Protein AF-H6UEE7-F1 (afdb_monomer)

pLDDT: mean 79.29, std 12.57, range [40.84, 94.75]

Mean predicted aligned error: 13.37 Å

Foldseek 3Di:
DDDPPDPDDDPDDDPCVPQNDDPVSVQVVCCVVPVDRDDDDDPPPPVVVVVVVVVVVVVVVVCVVCVVPCVCVVDPVNVVVVVLLVVLLVVLCVVVCVVRVAAQWDQDPPPRHTHNADPDPVDHHVSSSVVSSVLVVQLVVLVLLQVLLVVVVVQVVCVVVNDHDDDRPCVVVVDHSVVSNVVSVVSNVVSVVVVVVSVD

Secondary structure (DSSP, 8-state):
-PPP-------PPP-HHHH-S-HHHHHHHHHHHHS------PPP--HHHHHHHHHHHHHHHHHHHTTT-THHHH-HHHHHHHHHHHHHHHHTTHHHHHHH---S-EE-TTT-PEESS-S-TT---HHHHHHHHHHHHHHHHHHHHHHHHHHHHHHHHHHTSS------GGGGG---HHHHHHHHHHHHHHHHHHHHHH--

InterPro domains:
  IPR021149 MAGT1/OST3/OST6 [PF04756] (3-200)

Nearest PDB structures (foldseek):
  8agc-assembly1_H  TM=7.927E-01  e=1.818E-03  Saccharomyces cerevisiae
  7oci-assembly1_C  TM=7.276E-01  e=1.512E-02  Saccharomyces cerevisiae S288C

Organism: NCBI:txid1094321

Structure (mmCIF, N/CA/C/O backbone):
data_AF-H6UEE7-F1
#
_entry.id   AF-H6UEE7-F1
#
loop_
_atom_site.group_PDB
_atom_site.id
_atom_site.type_symbol
_atom_site.label_atom_id
_atom_site.label_alt_id
_atom_site.label_comp_id
_atom_site.label_asym_id
_atom_site.label_entity_id
_atom_site.label_seq_id
_atom_site.pdbx_PDB_ins_code
_atom_site.Cartn_x
_atom_site.Cartn_y
_atom_site.Cartn_z
_atom_site.occupancy
_atom_site.B_iso_or_equiv
_atom_site.auth_seq_id
_atom_site.auth_comp_id
_atom_site.auth_asym_id
_atom_site.auth_atom_id
_atom_site.pdbx_PDB_model_num
ATOM 1 N N . PHE A 1 1 ? 24.497 -0.006 -63.954 1.00 40.84 1 PHE 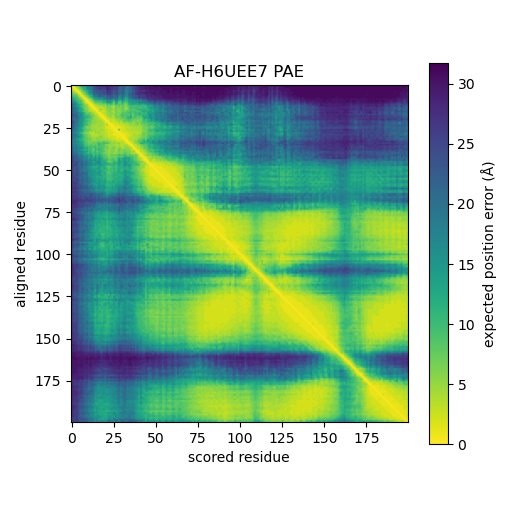A N 1
ATOM 2 C CA . PHE A 1 1 ? 24.249 1.093 -63.001 1.00 40.84 1 PHE A CA 1
ATOM 3 C C . PHE A 1 1 ? 24.147 0.499 -61.605 1.00 40.84 1 PHE A C 1
ATOM 5 O O . PHE A 1 1 ? 23.097 -0.007 -61.241 1.00 40.84 1 PHE A O 1
ATOM 12 N N . GLY A 1 2 ? 25.270 0.425 -60.885 1.00 49.72 2 GLY A N 1
ATOM 13 C CA . GLY A 1 2 ? 25.301 -0.144 -59.534 1.00 49.72 2 GLY A CA 1
ATOM 14 C C . GLY A 1 2 ? 24.639 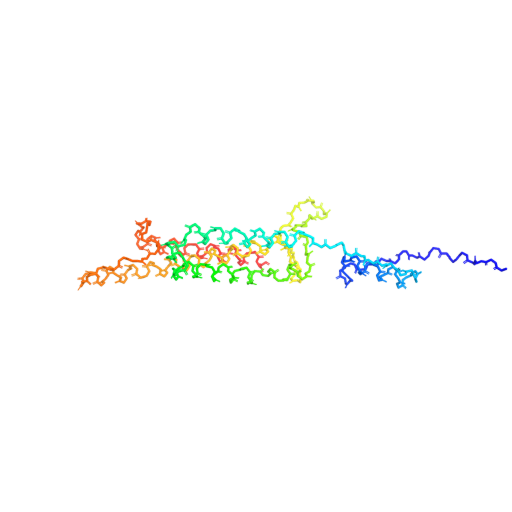0.793 -58.515 1.00 49.72 2 GLY A C 1
ATOM 15 O O . GLY A 1 2 ? 24.671 2.012 -58.720 1.00 49.72 2 GLY A O 1
ATOM 16 N N . PRO A 1 3 ? 24.036 0.259 -57.439 1.00 49.28 3 PRO A N 1
ATOM 17 C CA . PRO A 1 3 ? 23.423 1.078 -56.405 1.00 49.28 3 PRO A CA 1
ATOM 18 C C . PRO A 1 3 ? 24.509 1.917 -55.731 1.00 49.28 3 PRO A C 1
ATOM 20 O O . PRO A 1 3 ? 25.498 1.399 -55.210 1.00 49.28 3 PRO A O 1
ATOM 23 N N . LYS A 1 4 ? 24.343 3.240 -55.787 1.00 46.81 4 LYS A N 1
ATOM 24 C CA . LYS A 1 4 ? 25.220 4.181 -55.097 1.00 46.81 4 LYS A CA 1
ATOM 25 C C . LYS A 1 4 ? 25.087 3.923 -53.597 1.00 46.81 4 LYS A C 1
ATOM 27 O O . LYS A 1 4 ? 24.012 4.112 -53.035 1.00 46.81 4 LYS A O 1
ATOM 32 N N . LEU A 1 5 ? 26.181 3.505 -52.963 1.00 57.00 5 LEU A N 1
ATOM 33 C CA . LEU A 1 5 ? 26.332 3.484 -51.511 1.00 57.00 5 LEU A CA 1
ATOM 34 C C . LEU A 1 5 ? 26.212 4.928 -51.008 1.00 57.00 5 LEU A C 1
ATOM 36 O O . LEU A 1 5 ? 27.185 5.680 -50.982 1.00 57.00 5 LEU A O 1
ATOM 40 N N . SER A 1 6 ? 24.984 5.333 -50.686 1.00 53.69 6 SER A N 1
ATOM 41 C CA . SER A 1 6 ? 24.699 6.599 -50.021 1.00 53.69 6 SER A CA 1
ATOM 42 C C . SER A 1 6 ? 25.465 6.609 -48.702 1.00 53.69 6 SER A C 1
ATOM 44 O O . SER A 1 6 ? 25.322 5.688 -47.897 1.00 53.69 6 SER A O 1
ATOM 46 N N . GLY A 1 7 ? 26.309 7.625 -48.508 1.00 50.66 7 GLY A N 1
ATOM 47 C CA . GLY A 1 7 ? 27.158 7.772 -47.328 1.00 50.66 7 GLY A CA 1
ATOM 48 C C . GLY A 1 7 ? 26.372 7.587 -46.032 1.00 50.66 7 GLY A C 1
ATOM 49 O O . GLY A 1 7 ? 25.192 7.935 -45.975 1.00 50.66 7 GLY A O 1
ATOM 50 N N . LYS A 1 8 ? 27.031 7.006 -45.017 1.00 51.59 8 LYS A N 1
ATOM 51 C CA . LYS A 1 8 ? 26.462 6.690 -43.698 1.00 51.59 8 LYS A CA 1
ATOM 52 C C . LYS A 1 8 ? 25.597 7.855 -43.203 1.00 51.59 8 LYS A C 1
ATOM 54 O O . LYS A 1 8 ? 26.127 8.855 -42.718 1.00 51.59 8 LYS A O 1
ATOM 59 N N . LYS A 1 9 ? 24.270 7.726 -43.339 1.00 61.56 9 LYS A N 1
ATOM 60 C CA . LYS A 1 9 ? 23.313 8.620 -42.684 1.00 61.56 9 LYS A CA 1
ATOM 61 C C . LYS A 1 9 ? 23.638 8.575 -41.191 1.00 61.56 9 LYS A C 1
ATOM 63 O O . LYS A 1 9 ? 23.914 7.495 -40.663 1.00 61.56 9 LYS A O 1
ATOM 68 N N . LYS A 1 10 ? 23.676 9.736 -40.527 1.00 60.06 10 LYS A N 1
ATOM 69 C CA . LYS A 1 10 ? 23.813 9.775 -39.063 1.00 60.06 10 LYS A CA 1
ATOM 70 C C . LYS A 1 10 ? 22.763 8.822 -38.476 1.00 60.06 10 LYS A C 1
ATOM 72 O O . LYS A 1 10 ? 21.632 8.866 -38.958 1.00 60.06 10 LYS A O 1
ATOM 77 N N . PRO A 1 11 ? 23.123 7.959 -37.511 1.00 64.81 11 PRO A N 1
ATOM 78 C CA . PRO A 1 11 ? 22.151 7.070 -36.896 1.00 64.81 11 PRO A CA 1
ATOM 79 C C . PRO A 1 11 ? 21.066 7.942 -36.271 1.00 64.81 11 PRO A C 1
ATOM 81 O O . PRO A 1 11 ? 21.349 8.748 -35.381 1.00 64.81 11 PRO A O 1
ATOM 84 N N . GLU A 1 12 ? 19.855 7.842 -36.804 1.00 67.44 12 GLU A N 1
ATOM 85 C CA . GLU A 1 12 ? 18.713 8.555 -36.258 1.00 67.44 12 GLU A CA 1
ATOM 86 C C . GLU A 1 12 ? 18.382 7.907 -34.914 1.00 67.44 12 GLU A C 1
ATOM 88 O O . GLU A 1 12 ? 18.200 6.692 -34.820 1.00 67.44 12 GLU A O 1
ATOM 93 N N . GLN A 1 13 ? 18.425 8.703 -33.848 1.00 74.50 13 GLN A N 1
ATOM 94 C CA . GLN A 1 13 ? 18.185 8.213 -32.498 1.00 74.50 13 GLN A CA 1
ATOM 95 C C . GLN A 1 13 ? 16.684 8.234 -32.237 1.00 74.50 13 GLN A C 1
ATOM 97 O O . GLN A 1 13 ? 16.040 9.273 -32.369 1.00 74.50 13 GLN A O 1
ATOM 102 N N . MET A 1 14 ? 16.136 7.080 -31.866 1.00 70.50 14 MET A N 1
ATOM 103 C CA . MET A 1 14 ? 14.753 6.978 -31.424 1.00 70.50 14 MET A CA 1
ATOM 104 C C . MET A 1 14 ? 14.593 7.736 -30.102 1.00 70.50 14 MET A C 1
ATOM 106 O O . MET A 1 14 ? 15.292 7.457 -29.126 1.00 70.50 14 MET A O 1
ATOM 110 N N . ASP A 1 15 ? 13.667 8.691 -30.065 1.00 74.06 15 ASP A N 1
ATOM 111 C CA . ASP A 1 15 ? 13.293 9.374 -28.829 1.00 74.06 15 ASP A CA 1
ATOM 112 C C . ASP A 1 15 ? 12.371 8.463 -28.005 1.00 74.06 15 ASP A C 1
ATOM 114 O O . ASP A 1 15 ? 11.144 8.448 -28.168 1.00 74.06 15 ASP A O 1
ATOM 118 N N . PHE A 1 16 ? 12.983 7.678 -27.119 1.00 69.81 16 PHE A N 1
ATOM 119 C CA . PHE A 1 16 ? 12.284 6.733 -26.252 1.00 69.81 16 PHE A CA 1
ATOM 120 C C . PHE A 1 16 ? 11.309 7.400 -25.275 1.00 69.81 16 PHE A C 1
ATOM 122 O O . PHE A 1 16 ? 10.358 6.758 -24.827 1.00 69.81 16 PHE A O 1
ATOM 129 N N . GLN A 1 17 ? 11.495 8.688 -24.970 1.00 67.56 17 GLN A N 1
ATOM 130 C CA . GLN A 1 17 ? 10.595 9.428 -24.090 1.00 67.56 17 GLN A CA 1
ATOM 131 C C . GLN A 1 17 ? 9.277 9.770 -24.801 1.00 67.56 17 GLN A C 1
ATOM 133 O O . GLN A 1 17 ? 8.221 9.800 -24.166 1.00 67.56 17 GLN A O 1
ATOM 138 N N . ARG A 1 18 ? 9.317 9.979 -26.124 1.00 66.25 18 ARG A N 1
ATOM 139 C CA . ARG A 1 18 ? 8.143 10.333 -26.935 1.00 66.25 18 ARG A CA 1
ATOM 140 C C . ARG A 1 18 ? 7.460 9.130 -27.583 1.00 66.25 18 ARG A C 1
ATOM 142 O O . ARG A 1 18 ? 6.234 9.113 -27.675 1.00 66.25 18 ARG A O 1
ATOM 149 N N . GLN A 1 19 ? 8.230 8.150 -28.051 1.00 64.69 19 GLN A N 1
ATOM 150 C CA . GLN A 1 19 ? 7.704 6.988 -28.782 1.00 64.69 19 GLN A CA 1
ATOM 151 C C . GLN A 1 19 ? 7.460 5.766 -27.881 1.00 64.69 19 GLN A C 1
ATOM 153 O O . GLN A 1 19 ? 6.695 4.880 -28.257 1.00 64.69 19 GLN A O 1
ATOM 158 N N . GLY A 1 20 ? 8.018 5.754 -26.666 1.00 65.69 20 GLY A N 1
ATOM 159 C CA . GLY A 1 20 ? 7.894 4.649 -25.717 1.00 65.69 20 GLY A CA 1
ATOM 160 C C . GLY A 1 20 ? 8.873 3.503 -25.992 1.00 65.69 20 GLY A C 1
ATOM 161 O O . GLY A 1 20 ? 9.503 3.429 -27.043 1.00 65.69 20 GLY A O 1
ATOM 162 N N . PHE A 1 21 ? 9.001 2.601 -25.017 1.00 72.81 21 PHE A N 1
ATOM 163 C CA . PHE A 1 21 ? 9.940 1.468 -25.045 1.00 72.81 21 PHE A CA 1
ATOM 164 C C . PHE A 1 21 ? 9.305 0.149 -25.522 1.00 72.81 21 PHE A C 1
ATOM 166 O O . PHE A 1 21 ? 9.926 -0.906 -25.415 1.00 72.81 21 PHE A O 1
ATOM 173 N N . ASP A 1 22 ? 8.058 0.179 -26.001 1.00 76.19 22 ASP A N 1
ATOM 174 C CA . ASP A 1 22 ? 7.355 -1.037 -26.418 1.00 76.19 22 ASP A CA 1
ATOM 175 C C . ASP A 1 22 ? 7.958 -1.602 -27.717 1.00 76.19 22 ASP A C 1
ATOM 177 O O . ASP A 1 22 ? 8.388 -0.857 -28.604 1.00 76.19 22 ASP A O 1
ATOM 181 N N . ALA A 1 23 ? 7.955 -2.928 -27.859 1.00 74.19 23 ALA A N 1
ATOM 182 C CA . ALA A 1 23 ? 8.500 -3.610 -29.034 1.00 74.19 23 ALA A CA 1
ATOM 183 C C . ALA A 1 23 ? 7.775 -3.186 -30.325 1.00 74.19 23 ALA A C 1
ATOM 185 O O . ALA A 1 23 ? 8.398 -3.087 -31.381 1.00 74.19 23 ALA A O 1
ATOM 186 N N . ASP A 1 24 ? 6.483 -2.855 -30.228 1.00 76.88 24 ASP A N 1
ATOM 187 C CA . ASP A 1 24 ? 5.689 -2.318 -31.339 1.00 76.88 24 ASP A CA 1
ATOM 188 C C . ASP A 1 24 ? 6.133 -0.910 -31.755 1.00 76.88 24 ASP A C 1
ATOM 190 O O . ASP A 1 24 ? 6.106 -0.583 -32.941 1.00 76.88 24 ASP A O 1
ATOM 194 N N . ALA A 1 25 ? 6.551 -0.070 -30.802 1.00 77.56 25 ALA A N 1
ATOM 195 C CA . ALA A 1 25 ? 7.036 1.279 -31.089 1.00 77.56 25 ALA A CA 1
ATOM 196 C C . ALA A 1 25 ? 8.394 1.232 -31.796 1.00 77.56 25 ALA A C 1
ATOM 198 O O . ALA A 1 25 ? 8.600 1.921 -32.794 1.00 77.56 25 ALA A O 1
ATOM 199 N N . ILE A 1 26 ? 9.284 0.349 -31.334 1.00 81.00 26 ILE A N 1
ATOM 200 C CA . ILE A 1 26 ? 10.581 0.099 -31.973 1.00 81.00 26 ILE A CA 1
ATOM 201 C C . ILE A 1 26 ? 10.374 -0.518 -33.365 1.00 81.00 26 ILE A C 1
ATOM 203 O O . ILE A 1 26 ? 10.999 -0.086 -34.330 1.00 81.00 26 ILE A O 1
ATOM 207 N N . GLY A 1 27 ? 9.459 -1.484 -33.500 1.00 81.38 27 GLY A N 1
ATOM 208 C CA . GLY A 1 27 ? 9.119 -2.101 -34.785 1.00 81.38 27 GLY A CA 1
ATOM 209 C C . GLY A 1 27 ? 8.561 -1.104 -35.806 1.00 81.38 27 GLY A C 1
ATOM 210 O O . GLY A 1 27 ? 8.914 -1.180 -36.981 1.00 81.38 27 GLY A O 1
ATOM 211 N N . ARG A 1 28 ? 7.751 -0.132 -35.360 1.00 79.38 28 ARG A N 1
ATOM 212 C CA . ARG A 1 28 ? 7.264 0.980 -36.197 1.00 79.38 28 ARG A CA 1
ATOM 213 C C . ARG A 1 28 ? 8.382 1.935 -36.593 1.00 79.38 28 ARG A C 1
ATOM 215 O O . ARG A 1 28 ? 8.501 2.230 -37.771 1.00 79.38 28 ARG A O 1
ATOM 222 N N . PHE A 1 29 ? 9.242 2.337 -35.657 1.00 80.81 29 PHE A N 1
ATOM 223 C CA . PHE A 1 29 ? 10.406 3.175 -35.964 1.00 80.81 29 PHE A CA 1
ATOM 224 C C . PHE A 1 29 ? 11.321 2.520 -37.011 1.00 80.81 29 PHE A C 1
ATOM 226 O O . PHE A 1 29 ? 11.752 3.169 -37.960 1.00 80.81 29 PHE A O 1
ATOM 233 N N . VAL A 1 30 ? 11.575 1.213 -36.885 1.00 81.12 30 VAL A N 1
ATOM 234 C CA . VAL A 1 30 ? 12.356 0.453 -37.872 1.00 81.12 30 VAL A CA 1
ATOM 235 C C . VAL A 1 30 ? 11.635 0.396 -39.220 1.00 81.12 30 VAL A C 1
ATOM 237 O O . VAL A 1 30 ? 12.278 0.612 -40.247 1.00 81.12 30 VAL A O 1
ATOM 240 N N . ALA A 1 31 ? 10.321 0.159 -39.239 1.00 83.38 31 ALA A N 1
ATOM 241 C CA . ALA A 1 31 ? 9.538 0.139 -40.474 1.00 83.38 31 ALA A CA 1
ATOM 242 C C . ALA A 1 31 ? 9.519 1.507 -41.178 1.00 83.38 31 ALA A C 1
ATOM 244 O O . ALA A 1 31 ? 9.711 1.559 -42.389 1.00 83.38 31 ALA A O 1
ATOM 245 N N . ASP A 1 32 ? 9.381 2.600 -40.427 1.00 80.25 32 ASP A N 1
ATOM 246 C CA . ASP A 1 32 ? 9.373 3.969 -40.956 1.00 80.25 32 ASP A CA 1
ATOM 247 C C . ASP A 1 32 ? 10.735 4.366 -41.558 1.00 80.25 32 ASP A C 1
ATOM 249 O O . ASP A 1 32 ? 10.800 5.168 -42.487 1.00 80.25 32 ASP A O 1
ATOM 253 N N . GLN A 1 33 ? 11.831 3.792 -41.048 1.00 80.00 33 GLN A N 1
ATOM 254 C CA . GLN A 1 33 ? 13.2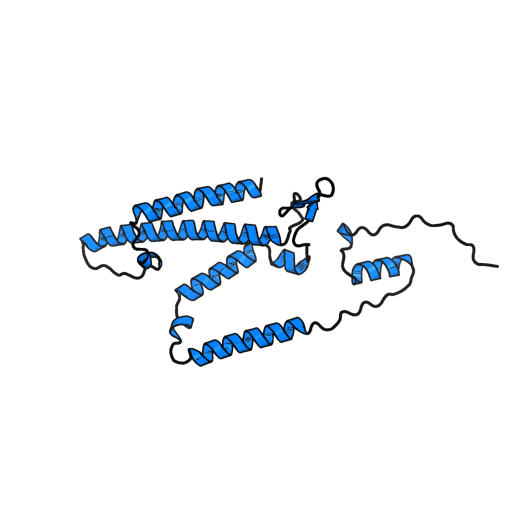01 4.134 -41.451 1.00 80.00 33 GLN A CA 1
ATOM 255 C C . GLN A 1 33 ? 13.804 3.204 -42.507 1.00 80.00 33 GLN A C 1
ATOM 257 O O . GLN A 1 33 ? 14.694 3.606 -43.260 1.00 80.00 33 GLN A O 1
ATOM 262 N N . THR A 1 34 ? 13.371 1.944 -42.538 1.00 78.44 34 THR A N 1
ATOM 263 C CA . THR A 1 34 ? 13.977 0.899 -43.380 1.00 78.44 34 THR A CA 1
ATOM 264 C C . THR A 1 34 ? 12.993 0.235 -44.336 1.00 78.44 34 THR A C 1
ATOM 266 O O . THR A 1 34 ? 13.405 -0.646 -45.083 1.00 78.44 34 THR A O 1
ATOM 269 N N . GLU A 1 35 ? 11.712 0.627 -44.313 1.00 76.50 35 GLU A N 1
ATOM 270 C CA . GLU A 1 35 ? 10.600 -0.013 -45.042 1.00 76.50 35 GLU A CA 1
ATOM 271 C C . GLU A 1 35 ? 10.426 -1.516 -44.720 1.00 76.50 35 GLU A C 1
ATOM 273 O O . GLU A 1 35 ? 9.625 -2.219 -45.337 1.00 76.50 35 GLU A O 1
ATOM 278 N N . VAL A 1 36 ? 11.144 -2.035 -43.714 1.00 78.69 36 VAL A N 1
ATOM 279 C CA . VAL A 1 36 ? 11.044 -3.423 -43.259 1.00 78.69 36 VAL A CA 1
ATOM 280 C C . VAL A 1 36 ? 10.003 -3.520 -42.149 1.00 78.69 36 VAL A C 1
ATOM 282 O O . VAL A 1 36 ? 10.215 -3.077 -41.021 1.00 78.69 36 VAL A O 1
ATOM 285 N N . HIS A 1 37 ? 8.877 -4.166 -42.446 1.00 76.44 37 HIS A N 1
ATOM 286 C CA . HIS A 1 37 ? 7.830 -4.424 -41.461 1.00 76.44 37 HIS A CA 1
ATOM 287 C C . HIS A 1 37 ? 8.201 -5.590 -40.534 1.00 76.44 37 HIS A C 1
ATOM 289 O O . HIS A 1 37 ? 8.087 -6.763 -40.898 1.00 76.44 37 HIS A O 1
ATOM 295 N N . VAL A 1 38 ? 8.596 -5.277 -39.299 1.00 78.12 38 VAL A N 1
ATOM 296 C CA . VAL A 1 38 ? 8.817 -6.279 -38.247 1.00 78.12 38 VAL A CA 1
ATOM 297 C C . VAL A 1 38 ? 7.481 -6.624 -37.583 1.00 78.12 38 VAL A C 1
ATOM 299 O O . VAL A 1 38 ? 6.839 -5.773 -36.970 1.00 78.12 38 VAL A O 1
ATOM 302 N N . ARG A 1 39 ? 7.047 -7.887 -37.689 1.00 76.94 39 ARG A N 1
ATOM 303 C CA . ARG A 1 39 ? 5.848 -8.382 -36.992 1.00 76.94 39 ARG A CA 1
ATOM 304 C C . ARG A 1 39 ? 6.213 -8.768 -35.563 1.00 76.94 39 ARG A C 1
ATOM 306 O O . ARG A 1 39 ? 6.856 -9.791 -35.341 1.00 76.94 39 ARG A O 1
ATOM 313 N N . VAL A 1 40 ? 5.779 -7.966 -34.602 1.00 75.75 40 VAL A N 1
ATOM 314 C CA . VAL A 1 40 ? 5.935 -8.262 -33.176 1.00 75.75 40 VAL A CA 1
ATOM 315 C C . VAL A 1 40 ? 4.810 -9.203 -32.752 1.00 75.75 40 VAL A C 1
ATOM 317 O O . VAL A 1 40 ? 3.630 -8.865 -32.820 1.00 75.75 40 VAL A O 1
ATOM 320 N N . ILE A 1 41 ? 5.171 -10.417 -32.342 1.00 75.50 41 ILE A N 1
ATOM 321 C CA . ILE A 1 41 ? 4.227 -11.409 -31.823 1.00 75.50 41 ILE A CA 1
ATOM 322 C C . ILE A 1 41 ? 4.430 -11.473 -30.315 1.00 75.50 41 ILE A C 1
ATOM 324 O O . ILE A 1 41 ? 5.488 -11.881 -29.840 1.00 75.50 41 ILE A O 1
ATOM 328 N N . ARG A 1 42 ? 3.413 -11.065 -29.555 1.00 76.69 42 ARG A N 1
ATOM 329 C CA . ARG A 1 42 ? 3.421 -11.186 -28.095 1.00 76.69 42 ARG A CA 1
ATOM 330 C C . ARG A 1 42 ? 3.083 -12.643 -27.744 1.00 76.69 42 ARG A C 1
ATOM 332 O O . ARG A 1 42 ? 2.026 -13.111 -28.175 1.00 76.69 42 ARG A O 1
ATOM 339 N N . PRO A 1 43 ? 3.939 -13.384 -27.017 1.00 76.94 43 PRO A N 1
ATOM 340 C CA . PRO A 1 43 ? 3.600 -14.740 -26.606 1.00 76.94 43 PRO A CA 1
ATOM 341 C C . PRO A 1 43 ? 2.340 -14.710 -25.725 1.00 76.94 43 PRO A C 1
ATOM 343 O O . PRO A 1 43 ? 2.184 -13.782 -24.923 1.00 76.94 43 PRO A O 1
ATOM 346 N N . PRO A 1 44 ? 1.426 -15.688 -25.861 1.00 76.19 44 PRO A N 1
ATOM 347 C CA . PRO A 1 44 ? 0.245 -15.763 -25.011 1.00 76.19 44 PRO A CA 1
ATOM 348 C C . PRO A 1 44 ? 0.655 -15.782 -23.532 1.00 76.19 44 PRO A C 1
ATOM 350 O O . PRO A 1 44 ? 1.470 -16.597 -23.101 1.00 76.19 44 PRO A O 1
ATOM 353 N N . ASN A 1 45 ? 0.105 -14.850 -22.749 1.00 79.44 45 ASN A N 1
ATOM 354 C CA . ASN A 1 45 ? 0.378 -14.761 -21.319 1.00 79.44 45 ASN A CA 1
ATOM 355 C C . ASN A 1 45 ? -0.411 -15.850 -20.579 1.00 79.44 45 ASN A C 1
ATOM 357 O O . ASN A 1 45 ? -1.571 -15.647 -20.227 1.00 79.44 45 ASN A O 1
ATOM 361 N N . TYR A 1 46 ? 0.225 -16.997 -20.338 1.00 81.00 46 TYR A N 1
ATOM 362 C CA . TYR A 1 46 ? -0.340 -18.086 -19.532 1.00 81.00 46 TYR A CA 1
ATOM 363 C C . TYR A 1 46 ? -0.226 -17.842 -18.021 1.00 81.00 46 TYR A C 1
ATOM 365 O O . TYR A 1 46 ? -0.956 -18.454 -17.245 1.00 81.00 46 TYR A O 1
ATOM 373 N N . THR A 1 47 ? 0.631 -16.917 -17.586 1.00 83.38 47 THR A N 1
ATOM 374 C CA . THR A 1 47 ? 0.781 -16.566 -16.168 1.00 83.38 47 THR A CA 1
ATOM 375 C C . THR A 1 47 ? -0.502 -15.948 -15.622 1.00 83.38 47 THR A C 1
ATOM 377 O O . THR A 1 47 ? -0.963 -16.338 -14.554 1.00 83.38 47 THR A O 1
ATOM 380 N N . ALA A 1 48 ? -1.125 -15.035 -16.372 1.00 81.88 48 ALA A N 1
ATOM 381 C CA . ALA A 1 48 ? -2.373 -14.390 -15.969 1.00 81.88 48 ALA A CA 1
ATOM 382 C C . ALA A 1 48 ? -3.517 -15.389 -15.671 1.00 81.88 48 ALA A C 1
ATOM 384 O O . ALA A 1 48 ? -4.036 -15.358 -14.554 1.00 81.88 48 ALA A O 1
ATOM 385 N N . PRO A 1 49 ? -3.904 -16.310 -16.578 1.00 88.75 49 PRO A N 1
ATOM 386 C CA . PRO A 1 49 ? -4.964 -17.276 -16.297 1.00 88.75 49 PRO A CA 1
ATOM 387 C C . PRO A 1 49 ? -4.591 -18.265 -15.189 1.00 88.75 49 PRO A C 1
ATOM 389 O O . PRO A 1 49 ? -5.463 -18.624 -14.404 1.00 88.75 49 PRO A O 1
ATOM 392 N N . VAL A 1 50 ? -3.320 -18.668 -15.068 1.00 89.94 50 VAL A N 1
ATOM 393 C CA . VAL A 1 50 ? -2.869 -19.544 -13.971 1.00 89.94 50 VAL A CA 1
ATOM 394 C C . VAL A 1 50 ? -3.015 -18.849 -12.617 1.00 89.94 50 VAL A C 1
ATOM 396 O O . VAL A 1 50 ? -3.550 -19.441 -11.682 1.00 89.94 50 VAL A O 1
ATOM 399 N N . VAL A 1 51 ? -2.605 -17.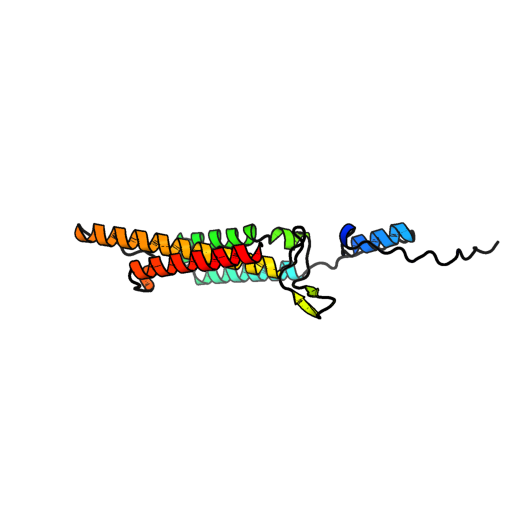583 -12.511 1.00 89.69 51 VAL A N 1
ATOM 400 C CA . VAL A 1 51 ? -2.746 -16.794 -11.277 1.00 89.69 51 VAL A CA 1
ATOM 401 C C . VAL A 1 51 ? -4.220 -16.570 -10.936 1.00 89.69 51 VAL A C 1
ATOM 403 O O . VAL A 1 51 ? -4.602 -16.718 -9.777 1.00 89.69 51 VAL A O 1
ATOM 406 N N . ILE A 1 52 ? -5.064 -16.280 -11.930 1.00 89.69 52 ILE A N 1
ATOM 407 C CA . ILE A 1 52 ? -6.513 -16.127 -11.730 1.00 89.69 52 ILE A CA 1
ATOM 408 C C . ILE A 1 52 ? -7.132 -17.444 -11.251 1.00 89.69 52 ILE A C 1
ATOM 410 O O . ILE A 1 52 ? -7.875 -17.446 -10.271 1.00 89.69 52 ILE A O 1
ATOM 414 N N . ALA A 1 53 ? -6.810 -18.566 -11.897 1.00 92.88 53 ALA A N 1
ATOM 415 C CA . ALA A 1 53 ? -7.314 -19.881 -11.511 1.00 92.88 53 ALA A CA 1
ATOM 416 C C . ALA A 1 53 ? -6.881 -20.255 -10.087 1.00 92.88 53 ALA A C 1
ATOM 418 O O . ALA A 1 53 ? -7.703 -20.721 -9.297 1.00 92.88 53 ALA A O 1
ATOM 419 N N . LEU A 1 54 ? -5.622 -19.982 -9.732 1.00 92.56 54 LEU A N 1
ATOM 420 C CA . LEU A 1 54 ? -5.111 -20.179 -8.379 1.00 92.56 54 LEU A CA 1
ATOM 421 C C . LEU A 1 54 ? -5.881 -19.316 -7.378 1.00 92.56 54 LEU A C 1
ATOM 423 O O . LEU A 1 54 ? -6.378 -19.841 -6.384 1.00 92.56 54 LEU A O 1
ATOM 427 N N . PHE A 1 55 ? -6.044 -18.022 -7.652 1.00 91.81 55 PHE A N 1
ATOM 428 C CA . PHE A 1 55 ? -6.752 -17.103 -6.762 1.00 91.81 55 PHE A CA 1
ATOM 429 C C . PHE A 1 55 ? -8.209 -17.529 -6.539 1.00 91.81 55 PHE A C 1
ATOM 431 O O . PHE A 1 55 ? -8.675 -17.590 -5.401 1.00 91.81 55 PHE A O 1
ATOM 438 N N . VAL A 1 56 ? -8.907 -17.910 -7.611 1.00 91.56 56 VAL A N 1
ATOM 439 C CA . VAL A 1 56 ? -10.278 -18.433 -7.554 1.00 91.56 56 VAL A CA 1
ATOM 440 C C . VAL A 1 56 ? -10.338 -19.737 -6.759 1.00 91.56 56 VAL A C 1
ATOM 442 O O . VAL A 1 56 ? -11.206 -19.879 -5.900 1.00 91.56 56 VAL A O 1
ATOM 445 N N . SER A 1 57 ? -9.399 -20.662 -6.977 1.00 90.94 57 SER A N 1
ATOM 446 C CA . SER A 1 57 ? -9.341 -21.925 -6.230 1.00 90.94 57 SER A CA 1
ATOM 447 C C . SER A 1 57 ? -9.116 -21.705 -4.731 1.00 90.94 57 SER A C 1
ATOM 449 O O . SER A 1 57 ? -9.738 -22.379 -3.913 1.00 90.94 57 SER A O 1
ATOM 451 N N . LEU A 1 58 ? 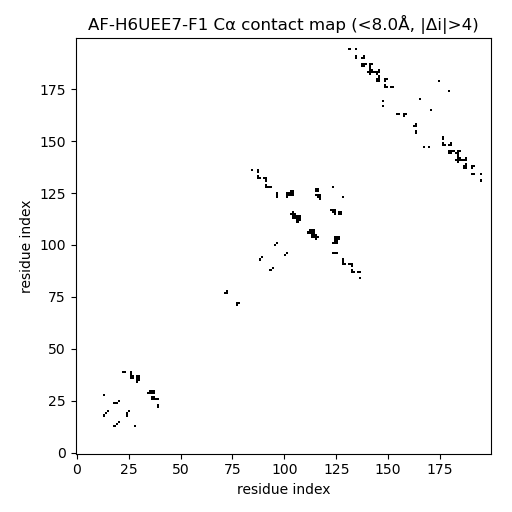-8.294 -20.718 -4.363 1.00 88.31 58 LEU A N 1
ATOM 452 C CA . LEU A 1 58 ? -7.972 -20.390 -2.976 1.00 88.31 58 LEU A CA 1
ATOM 453 C C . LEU A 1 58 ? -9.167 -19.718 -2.288 1.00 88.31 58 LEU A C 1
ATOM 455 O O . LEU A 1 58 ? -9.528 -20.104 -1.177 1.00 88.31 58 LEU A O 1
ATOM 459 N N . LEU A 1 59 ? -9.848 -18.792 -2.972 1.00 85.56 59 LEU A N 1
ATOM 460 C CA . LEU A 1 59 ? -11.097 -18.194 -2.492 1.00 85.56 59 LEU A CA 1
ATOM 461 C C . LEU A 1 59 ? -12.201 -19.239 -2.297 1.00 85.56 59 LEU A C 1
ATOM 463 O O . LEU A 1 59 ? -12.846 -19.258 -1.249 1.00 85.56 59 LEU A O 1
ATOM 467 N N . LEU A 1 60 ? -12.399 -20.125 -3.277 1.00 86.50 60 LEU A N 1
ATOM 468 C CA . LEU A 1 60 ? -13.378 -21.212 -3.200 1.00 86.50 60 LEU A CA 1
ATOM 469 C C . LEU A 1 60 ? -13.027 -22.207 -2.091 1.00 86.50 60 LEU A C 1
ATOM 471 O O . LEU A 1 60 ? -13.912 -22.611 -1.341 1.00 86.50 60 LEU A O 1
ATOM 475 N N . GLY A 1 61 ? -11.749 -22.566 -1.943 1.00 85.69 61 GLY A N 1
ATOM 476 C CA . GLY A 1 61 ? -11.270 -23.442 -0.874 1.00 85.69 61 GLY A CA 1
ATOM 477 C C . GLY A 1 61 ? -11.481 -22.835 0.514 1.00 85.69 61 GLY A C 1
ATOM 478 O O . GLY A 1 61 ? -11.998 -23.503 1.413 1.00 85.69 61 GLY A O 1
ATOM 479 N N . MET A 1 62 ? -11.171 -21.546 0.679 1.00 80.00 62 MET A N 1
ATOM 480 C CA . MET A 1 62 ? -11.416 -20.812 1.922 1.00 80.00 62 MET A CA 1
ATOM 481 C C . MET A 1 62 ? -12.914 -20.741 2.239 1.00 80.00 62 MET A C 1
ATOM 483 O O . MET A 1 62 ? -13.316 -21.014 3.370 1.00 80.00 62 MET A O 1
ATOM 487 N N . LEU A 1 63 ? -13.751 -20.441 1.241 1.00 81.00 63 LEU A N 1
ATOM 488 C CA . LEU A 1 63 ? -15.207 -20.414 1.383 1.00 81.00 63 LEU A CA 1
ATOM 489 C C . LEU A 1 63 ? -15.773 -21.797 1.737 1.00 81.00 63 LEU A C 1
ATOM 491 O O . LEU A 1 63 ? -16.678 -21.895 2.564 1.00 81.00 63 LEU A O 1
ATOM 495 N N . TYR A 1 64 ? -15.223 -22.862 1.152 1.00 80.50 64 TYR A N 1
ATOM 496 C CA . TYR A 1 64 ? -15.620 -24.240 1.428 1.00 80.50 64 TYR A CA 1
ATOM 497 C C . TYR A 1 64 ? -15.293 -24.651 2.871 1.00 80.50 64 TYR A C 1
ATOM 499 O O . TYR A 1 64 ? -16.172 -25.154 3.571 1.00 80.50 64 TYR A O 1
ATOM 507 N N . MET A 1 65 ? -14.078 -24.366 3.361 1.00 73.69 65 MET A N 1
ATOM 508 C CA . MET A 1 65 ? -13.700 -24.623 4.762 1.00 73.69 65 MET A CA 1
ATOM 509 C C . MET A 1 65 ? -14.531 -23.810 5.762 1.00 73.69 65 MET A C 1
ATOM 511 O O . MET A 1 65 ? -14.902 -24.313 6.822 1.00 73.69 65 MET A O 1
ATOM 515 N N . LYS A 1 66 ? -14.842 -22.552 5.437 1.00 70.94 66 LYS A N 1
ATOM 516 C CA . LYS A 1 66 ? -15.631 -21.645 6.285 1.00 70.94 66 LYS A CA 1
ATOM 517 C C . LYS A 1 66 ? -17.136 -21.692 6.004 1.00 70.94 66 LYS A C 1
ATOM 519 O O . LYS A 1 66 ? -17.859 -20.855 6.537 1.00 70.94 66 LYS A O 1
ATOM 524 N N . ARG A 1 67 ? -17.641 -22.685 5.256 1.00 67.88 67 ARG A N 1
ATOM 525 C CA . ARG A 1 67 ? -19.065 -22.797 4.873 1.00 67.88 67 ARG A CA 1
ATOM 526 C C . ARG A 1 67 ? -20.031 -22.667 6.057 1.00 67.88 67 ARG A C 1
ATOM 528 O O . ARG A 1 67 ? -21.116 -22.125 5.890 1.00 67.88 67 ARG A O 1
ATOM 535 N N . ASN A 1 68 ? -19.633 -23.141 7.239 1.00 66.38 68 ASN A N 1
ATOM 536 C CA . ASN A 1 68 ? -20.457 -23.107 8.450 1.00 66.38 68 ASN A CA 1
ATOM 537 C C . ASN A 1 68 ? -20.299 -21.825 9.300 1.00 66.38 68 ASN A C 1
ATOM 539 O O . ASN A 1 68 ? -21.043 -21.635 10.252 1.00 66.38 68 ASN A O 1
ATOM 543 N N . SER A 1 69 ? -19.336 -20.949 8.987 1.00 66.00 69 SER A N 1
ATOM 544 C CA . SER A 1 69 ? -19.098 -19.664 9.667 1.00 66.00 69 SER A CA 1
ATOM 545 C C . SER A 1 69 ? -18.864 -18.579 8.612 1.00 66.00 69 SER A C 1
ATOM 547 O O . SER A 1 69 ? -17.742 -18.128 8.364 1.00 66.00 69 SER A O 1
ATOM 549 N N . LEU A 1 70 ? -19.965 -18.159 7.977 1.00 67.44 70 LEU A N 1
ATOM 550 C CA . LEU A 1 70 ? -20.004 -17.024 7.045 1.00 67.44 70 LEU A CA 1
ATOM 551 C C . LEU A 1 70 ? -19.885 -15.665 7.758 1.00 67.44 70 LEU A C 1
ATOM 553 O O . LEU A 1 70 ? -19.893 -14.625 7.101 1.00 67.44 70 LEU A O 1
ATOM 557 N N . ASP A 1 71 ? -19.715 -15.657 9.083 1.00 71.44 71 ASP A N 1
ATOM 558 C CA . ASP A 1 71 ? -19.574 -14.447 9.904 1.00 71.44 71 ASP A CA 1
ATOM 559 C C . ASP A 1 71 ? -18.441 -13.537 9.418 1.00 71.44 71 ASP A C 1
ATOM 561 O O . ASP A 1 71 ? -18.534 -12.318 9.511 1.00 71.44 71 ASP A O 1
ATOM 565 N N . PHE A 1 72 ? -17.386 -14.114 8.834 1.00 70.19 72 PHE A N 1
ATOM 566 C CA . PHE A 1 72 ? -16.292 -13.349 8.235 1.00 70.19 72 PHE A CA 1
ATOM 567 C C . PHE A 1 72 ? -16.750 -12.500 7.038 1.00 70.19 72 PHE A C 1
ATOM 569 O O . PHE A 1 72 ? -16.376 -11.334 6.940 1.00 70.19 72 PHE A O 1
ATOM 576 N N . LEU A 1 73 ? -17.582 -13.066 6.156 1.00 74.62 73 LEU A N 1
ATOM 577 C CA . LEU A 1 73 ? -18.111 -12.372 4.977 1.00 74.62 73 LEU A CA 1
ATOM 578 C C . LEU A 1 73 ? -19.243 -11.405 5.321 1.00 74.62 73 LEU A C 1
ATOM 580 O O . LEU A 1 73 ? -19.512 -10.496 4.548 1.00 74.62 73 LEU A O 1
ATOM 584 N N . LEU A 1 74 ? -19.910 -11.575 6.459 1.00 75.06 74 LEU A N 1
ATOM 585 C CA . LEU A 1 74 ? -20.963 -10.663 6.915 1.00 75.06 74 LEU A CA 1
ATOM 586 C C . LEU A 1 74 ? -20.424 -9.548 7.827 1.00 75.06 74 LEU A C 1
ATOM 588 O O . LEU A 1 74 ? -21.150 -8.607 8.151 1.00 75.06 74 LEU A O 1
ATOM 592 N N . ASN A 1 75 ? -19.148 -9.606 8.220 1.00 81.94 75 ASN A N 1
ATOM 593 C CA . ASN A 1 75 ? -18.542 -8.607 9.088 1.00 81.94 75 ASN A CA 1
ATOM 594 C C . ASN A 1 75 ? -18.324 -7.274 8.350 1.00 81.94 75 ASN A C 1
ATOM 596 O O . ASN A 1 75 ? -17.439 -7.139 7.502 1.00 81.94 75 ASN A O 1
ATOM 600 N N . ARG A 1 76 ? -19.094 -6.248 8.731 1.00 83.31 76 ARG A N 1
ATOM 601 C CA . ARG A 1 76 ? -19.000 -4.890 8.171 1.00 83.31 76 ARG A CA 1
ATOM 602 C C . ARG A 1 76 ? -17.605 -4.281 8.316 1.00 83.31 76 ARG A C 1
ATOM 604 O O . ARG A 1 76 ? -17.172 -3.547 7.432 1.00 83.31 76 ARG A O 1
ATOM 611 N N . THR A 1 77 ? -16.896 -4.596 9.396 1.00 84.56 77 THR A N 1
ATOM 612 C CA . THR A 1 77 ? -15.554 -4.065 9.651 1.00 84.56 77 THR A CA 1
ATOM 613 C C . THR A 1 77 ? -14.539 -4.620 8.656 1.00 84.56 77 THR A C 1
ATOM 615 O O . THR A 1 77 ? -13.714 -3.865 8.150 1.00 84.56 77 THR A O 1
ATOM 618 N N . MET A 1 78 ? -14.648 -5.904 8.290 1.00 83.50 78 MET A N 1
ATOM 619 C CA . MET A 1 78 ? -13.801 -6.507 7.253 1.00 83.50 78 MET A CA 1
ATOM 620 C C . MET A 1 78 ? -14.000 -5.820 5.901 1.00 83.50 78 MET A C 1
ATOM 622 O O . MET A 1 78 ? -13.023 -5.440 5.260 1.00 83.50 78 MET A O 1
ATOM 626 N N . TRP A 1 79 ? -15.251 -5.586 5.496 1.00 87.94 79 TRP A N 1
ATOM 627 C CA . TRP A 1 79 ? -15.549 -4.834 4.272 1.00 87.94 79 TRP A CA 1
ATOM 628 C C . TRP A 1 79 ? -15.058 -3.389 4.338 1.00 87.94 79 TRP A C 1
ATOM 630 O O . TRP A 1 79 ? -14.555 -2.878 3.342 1.00 87.94 79 TRP A O 1
ATOM 640 N N . GLY A 1 80 ? -15.130 -2.751 5.509 1.00 89.75 80 GLY A N 1
ATOM 641 C CA . GLY A 1 80 ? -14.533 -1.437 5.744 1.00 89.75 80 GLY A CA 1
ATOM 642 C C . GLY A 1 80 ? -13.031 -1.420 5.449 1.00 89.75 80 GLY A C 1
ATOM 643 O O . GLY A 1 80 ? -12.570 -0.578 4.679 1.00 89.75 80 GLY A O 1
ATOM 644 N N . PHE A 1 81 ? -12.279 -2.391 5.978 1.00 88.69 81 PHE A N 1
ATOM 645 C CA . PHE A 1 81 ? -10.847 -2.530 5.687 1.00 88.69 81 PHE A CA 1
ATOM 646 C C . PHE A 1 81 ? -10.566 -2.792 4.206 1.00 88.69 81 PHE A C 1
ATOM 648 O O . PHE A 1 81 ? -9.657 -2.180 3.647 1.00 88.69 81 PHE A O 1
ATOM 655 N N . VAL A 1 82 ? -11.348 -3.660 3.557 1.00 91.12 82 VAL A N 1
ATOM 656 C CA . VAL A 1 82 ? -11.192 -3.962 2.124 1.00 91.12 82 VAL A CA 1
ATOM 657 C C . VAL A 1 82 ? -11.434 -2.713 1.273 1.00 91.12 82 VAL A C 1
ATOM 659 O O . VAL A 1 82 ? -10.598 -2.374 0.436 1.00 91.12 82 VAL A O 1
ATOM 662 N N . CYS A 1 83 ? -12.523 -1.980 1.514 1.00 93.31 83 CYS A N 1
ATOM 663 C CA . CYS A 1 83 ? -12.822 -0.734 0.804 1.00 93.31 83 CYS A CA 1
ATOM 664 C C . CYS A 1 83 ? -11.724 0.320 1.012 1.00 93.31 83 CYS A C 1
ATOM 666 O O . CYS A 1 83 ? -11.327 1.008 0.067 1.00 93.31 83 CYS A O 1
ATOM 668 N N . MET A 1 84 ? -11.199 0.424 2.233 1.00 92.94 84 MET A N 1
ATOM 669 C CA . MET A 1 84 ? -10.114 1.345 2.555 1.00 92.94 84 MET A CA 1
ATOM 670 C C . MET A 1 84 ? -8.818 0.970 1.816 1.00 92.94 84 MET A C 1
ATOM 672 O O . MET A 1 84 ? -8.201 1.829 1.188 1.00 92.94 84 MET A O 1
ATOM 676 N N . ALA A 1 85 ? -8.446 -0.315 1.804 1.00 91.75 85 ALA A N 1
ATOM 677 C CA . ALA A 1 85 ? -7.279 -0.807 1.071 1.00 91.75 85 ALA A CA 1
ATOM 678 C C . ALA A 1 85 ? -7.385 -0.522 -0.436 1.00 91.75 85 ALA A C 1
ATOM 680 O O . ALA A 1 85 ? -6.440 -0.015 -1.041 1.00 91.75 85 ALA A O 1
ATOM 681 N N . ILE A 1 86 ? -8.556 -0.776 -1.026 1.00 92.81 86 ILE A N 1
ATOM 682 C CA . ILE A 1 86 ? -8.833 -0.474 -2.436 1.00 92.81 86 ILE A CA 1
ATOM 683 C C . ILE A 1 86 ? -8.658 1.025 -2.715 1.00 92.81 86 ILE A C 1
ATOM 685 O O . ILE A 1 86 ? -8.010 1.403 -3.692 1.00 92.81 86 ILE A O 1
ATOM 689 N N . THR A 1 87 ? -9.175 1.882 -1.834 1.00 94.06 87 THR A N 1
ATOM 690 C CA . THR A 1 87 ? -9.053 3.340 -1.970 1.00 94.06 87 THR A CA 1
ATOM 691 C C . THR A 1 87 ? -7.587 3.783 -2.012 1.00 94.06 87 THR A C 1
ATOM 693 O O . THR A 1 87 ? -7.211 4.553 -2.892 1.00 94.06 87 THR A O 1
ATOM 696 N N . PHE A 1 88 ? -6.722 3.261 -1.136 1.00 93.31 88 PHE A N 1
ATOM 697 C CA . PHE A 1 88 ? -5.296 3.627 -1.132 1.00 93.31 88 PHE A CA 1
ATOM 698 C C . PHE A 1 88 ? -4.538 3.142 -2.372 1.00 93.31 88 PHE A C 1
ATOM 700 O O . PHE A 1 88 ? -3.697 3.866 -2.912 1.00 93.31 88 PHE A O 1
ATOM 707 N N . ILE A 1 89 ? -4.858 1.943 -2.864 1.00 90.94 89 ILE A N 1
ATOM 708 C CA . ILE A 1 89 ? -4.270 1.400 -4.097 1.00 90.94 89 ILE A CA 1
ATOM 709 C C . ILE A 1 89 ? -4.616 2.312 -5.281 1.00 90.94 89 ILE A C 1
ATOM 711 O O . ILE A 1 89 ? -3.735 2.672 -6.059 1.00 90.94 89 ILE A O 1
ATOM 715 N N . PHE A 1 90 ? -5.871 2.751 -5.393 1.00 90.81 90 PHE A N 1
ATOM 716 C CA . PHE A 1 90 ? -6.282 3.615 -6.498 1.00 90.81 90 PHE A CA 1
ATOM 717 C C . PHE A 1 90 ? -5.784 5.059 -6.368 1.00 90.81 90 PHE A C 1
ATOM 719 O O . PHE A 1 90 ? -5.363 5.632 -7.372 1.00 90.81 90 PHE A O 1
ATOM 726 N N . MET A 1 91 ? -5.759 5.636 -5.162 1.00 91.56 91 MET A N 1
ATOM 727 C CA . MET A 1 91 ? -5.278 7.012 -4.960 1.00 91.56 91 MET A CA 1
ATOM 728 C C . MET A 1 91 ? -3.761 7.164 -5.122 1.00 91.56 91 MET A C 1
ATOM 730 O O . MET A 1 91 ? -3.297 8.250 -5.447 1.00 91.56 91 MET A O 1
ATOM 734 N N . SER A 1 92 ? -2.979 6.100 -4.917 1.00 90.69 92 SER A N 1
ATOM 735 C CA . SER A 1 92 ? -1.512 6.166 -5.011 1.00 90.69 92 SER A CA 1
ATOM 736 C C . SER A 1 92 ? -0.953 6.171 -6.440 1.00 90.69 92 SER A C 1
ATOM 738 O O . SER A 1 92 ? 0.247 6.374 -6.610 1.00 90.69 92 SER A O 1
ATOM 740 N N . GLY A 1 93 ? -1.789 5.968 -7.467 1.00 89.12 93 GLY A N 1
ATOM 741 C CA . GLY A 1 93 ? -1.363 6.011 -8.873 1.00 89.12 93 GLY A CA 1
ATOM 742 C C . GLY A 1 93 ? -1.100 4.648 -9.523 1.00 89.12 93 GLY A C 1
ATOM 743 O O . GLY A 1 93 ? -0.476 4.583 -10.579 1.00 89.12 93 GLY A O 1
ATOM 744 N N . GLN A 1 94 ? -1.612 3.541 -8.971 1.00 89.75 94 GLN A N 1
ATOM 745 C CA . GLN A 1 94 ? -1.397 2.193 -9.538 1.00 89.75 94 GLN A CA 1
ATOM 746 C C . GLN A 1 94 ? -1.883 2.030 -10.988 1.00 89.75 94 GLN A C 1
ATOM 748 O O . GLN A 1 94 ? -1.310 1.263 -11.760 1.00 89.75 94 GLN A O 1
ATOM 753 N N . MET A 1 95 ? -2.904 2.784 -11.400 1.00 90.06 95 MET A N 1
ATOM 754 C CA . MET A 1 95 ? -3.351 2.801 -12.798 1.00 90.06 95 MET A CA 1
ATOM 755 C C . MET A 1 95 ? -2.314 3.428 -13.736 1.00 90.06 95 MET A C 1
ATOM 757 O O . MET A 1 95 ? -2.151 2.957 -14.860 1.00 90.06 95 MET A O 1
ATOM 761 N N . TRP A 1 96 ? -1.570 4.437 -13.276 1.00 88.19 96 TRP A N 1
ATOM 762 C CA . TRP A 1 96 ? -0.475 5.015 -14.054 1.00 88.19 96 TRP A CA 1
ATOM 763 C C . TRP A 1 96 ? 0.626 3.972 -14.285 1.00 88.19 96 TRP A C 1
ATOM 765 O O . TRP A 1 96 ? 1.049 3.777 -15.428 1.00 88.19 96 TRP A O 1
ATOM 775 N N . ASN A 1 97 ? 0.989 3.214 -13.241 1.00 88.75 97 ASN A N 1
ATOM 776 C CA . ASN A 1 97 ? 1.944 2.106 -13.350 1.00 88.75 97 ASN A CA 1
ATOM 777 C C . ASN A 1 97 ? 1.478 1.042 -14.348 1.00 88.75 97 ASN A C 1
ATOM 779 O O . ASN A 1 97 ? 2.271 0.581 -15.164 1.00 88.75 97 ASN A O 1
ATOM 783 N N . HIS A 1 98 ? 0.198 0.664 -14.304 1.00 85.19 98 HIS A N 1
ATOM 784 C CA . HIS A 1 98 ? -0.356 -0.347 -15.204 1.00 85.19 98 HIS A CA 1
ATOM 785 C C . HIS A 1 98 ? -0.335 0.096 -16.678 1.00 85.19 98 HIS A C 1
ATOM 787 O O . HIS A 1 98 ? -0.102 -0.723 -17.561 1.00 85.19 98 HIS A O 1
ATOM 793 N N . ILE A 1 99 ? -0.570 1.384 -16.958 1.00 84.31 99 ILE A N 1
ATOM 794 C CA . ILE A 1 99 ? -0.604 1.909 -18.334 1.00 84.31 99 ILE A CA 1
ATOM 795 C C . ILE A 1 99 ? 0.805 2.131 -18.891 1.00 84.31 99 ILE A C 1
ATOM 797 O O . ILE A 1 99 ? 1.053 1.844 -20.061 1.00 84.31 99 ILE A O 1
ATOM 801 N N . ARG A 1 100 ? 1.715 2.702 -18.092 1.00 82.44 100 ARG A N 1
ATOM 802 C CA . ARG A 1 100 ? 3.033 3.148 -18.574 1.00 82.44 100 ARG A CA 1
ATOM 803 C C . ARG A 1 100 ? 4.158 2.152 -18.315 1.00 82.44 100 ARG A C 1
ATOM 805 O O . ARG A 1 100 ? 5.158 2.219 -19.020 1.00 82.44 100 ARG A O 1
ATOM 812 N N . GLY A 1 101 ? 4.005 1.247 -17.349 1.00 82.88 101 GLY A N 1
ATOM 813 C CA . GLY A 1 101 ? 5.020 0.250 -17.003 1.00 82.88 101 GLY A CA 1
ATOM 814 C C . GLY A 1 101 ? 6.396 0.851 -16.674 1.00 82.88 101 GLY A C 1
ATOM 815 O O . GLY A 1 101 ? 7.379 0.427 -17.281 1.00 82.88 101 GLY A O 1
ATOM 816 N N . PRO A 1 102 ? 6.495 1.848 -15.770 1.00 86.06 102 PRO A N 1
ATOM 817 C CA . PRO A 1 102 ? 7.785 2.417 -15.367 1.00 86.06 102 PRO A CA 1
ATOM 818 C C . PRO A 1 102 ? 8.715 1.355 -14.739 1.00 86.06 102 PRO A C 1
ATOM 820 O O . PRO A 1 102 ? 8.243 0.342 -14.217 1.00 86.06 102 PRO A O 1
ATOM 823 N N . PRO A 1 103 ? 10.037 1.588 -14.697 1.00 84.81 103 PRO A N 1
ATOM 824 C CA . PRO A 1 103 ? 10.938 0.789 -13.875 1.00 84.81 103 PRO A CA 1
ATOM 825 C C . PRO A 1 103 ? 10.618 0.954 -12.379 1.00 84.81 103 PRO A C 1
ATOM 827 O O . PRO A 1 103 ? 10.083 1.971 -11.936 1.00 84.81 103 PRO A O 1
ATOM 830 N N . PHE A 1 104 ? 10.978 -0.050 -11.576 1.00 84.69 104 PHE A N 1
ATOM 831 C CA . PHE A 1 104 ? 10.752 -0.015 -10.127 1.00 84.69 104 PHE A CA 1
ATOM 832 C C . PHE A 1 104 ? 11.578 1.070 -9.421 1.00 84.69 104 PHE A C 1
ATOM 834 O O . PHE A 1 104 ? 11.088 1.727 -8.507 1.00 84.69 104 PHE A O 1
ATOM 841 N N . MET A 1 105 ? 12.819 1.253 -9.864 1.00 84.50 105 MET A N 1
ATOM 842 C CA . MET A 1 105 ? 13.802 2.189 -9.328 1.00 84.50 105 MET A CA 1
ATOM 843 C C . MET A 1 105 ? 14.739 2.618 -10.457 1.00 84.50 105 MET A C 1
ATOM 845 O O . MET A 1 105 ? 14.960 1.851 -11.399 1.00 84.50 105 MET A O 1
ATOM 849 N N . ILE A 1 106 ? 15.283 3.831 -10.370 1.00 81.06 106 ILE A N 1
ATOM 850 C CA . ILE A 1 106 ? 16.262 4.345 -11.335 1.00 81.06 106 ILE A CA 1
ATOM 851 C C . ILE A 1 106 ? 17.532 4.703 -10.574 1.00 81.06 106 ILE A C 1
ATOM 853 O O . ILE A 1 106 ? 17.493 5.429 -9.584 1.00 81.06 106 ILE A O 1
ATOM 857 N N . ASN A 1 107 ? 18.673 4.205 -11.040 1.00 80.75 107 ASN A N 1
ATOM 858 C CA . ASN A 1 107 ? 19.966 4.580 -10.484 1.00 80.75 107 ASN A CA 1
ATOM 859 C C . ASN A 1 107 ? 20.417 5.912 -11.082 1.00 80.75 107 ASN A C 1
ATOM 861 O O . ASN A 1 107 ? 20.331 6.116 -12.296 1.00 80.75 107 ASN A O 1
AT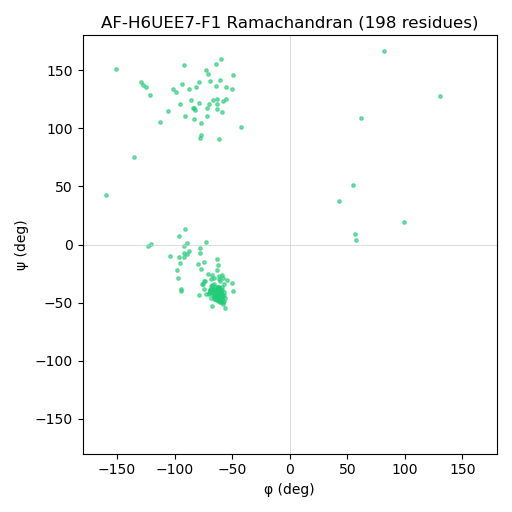OM 865 N N . ASN A 1 108 ? 20.927 6.808 -10.239 1.00 73.88 108 ASN A N 1
ATOM 866 C CA . ASN A 1 108 ? 21.471 8.076 -10.704 1.00 73.88 108 ASN A CA 1
ATOM 867 C C . ASN A 1 108 ? 22.691 7.812 -11.621 1.00 73.88 108 ASN A C 1
ATOM 869 O O . ASN A 1 108 ? 23.632 7.143 -11.185 1.00 73.88 108 ASN A O 1
ATOM 873 N N . PRO A 1 109 ? 22.722 8.330 -12.865 1.00 69.50 109 PRO A N 1
ATOM 874 C CA . PRO A 1 109 ? 23.824 8.096 -13.801 1.00 69.50 109 PRO A CA 1
ATOM 875 C C . PRO A 1 109 ? 25.193 8.563 -13.291 1.00 69.50 109 PRO A C 1
ATOM 877 O O . PRO A 1 109 ? 26.216 8.026 -13.713 1.00 69.50 109 PRO A O 1
ATOM 880 N N . GLN A 1 110 ? 25.223 9.559 -12.399 1.00 71.19 110 GLN A N 1
ATOM 881 C CA . GLN A 1 110 ? 26.461 10.167 -11.907 1.00 71.19 110 GLN A CA 1
ATOM 882 C C . GLN A 1 110 ? 26.956 9.538 -10.601 1.00 71.19 110 GLN A C 1
ATOM 884 O O . GLN A 1 110 ? 28.154 9.312 -10.455 1.00 71.19 110 GLN A O 1
ATOM 889 N N . THR A 1 111 ? 26.054 9.216 -9.669 1.00 72.44 111 THR A N 1
ATOM 890 C CA . THR A 1 111 ? 26.419 8.684 -8.341 1.00 72.44 111 THR A CA 1
ATOM 891 C C . THR A 1 111 ? 26.194 7.177 -8.201 1.00 72.44 111 THR A C 1
ATOM 893 O O . THR A 1 111 ? 26.644 6.583 -7.227 1.00 72.44 111 THR A O 1
ATOM 896 N N . LYS A 1 112 ? 25.527 6.533 -9.173 1.00 73.06 112 LYS A N 1
ATOM 897 C CA . LYS A 1 112 ? 25.078 5.121 -9.166 1.00 73.06 112 LYS A CA 1
ATOM 898 C C . LYS A 1 112 ? 24.158 4.732 -8.004 1.00 73.06 112 LYS A C 1
ATOM 900 O O . LYS A 1 112 ? 23.753 3.571 -7.916 1.00 73.06 112 LYS A O 1
ATOM 905 N N . GLU A 1 113 ? 23.779 5.682 -7.158 1.00 76.69 113 GLU A N 1
ATOM 906 C CA . GLU A 1 113 ? 22.884 5.449 -6.033 1.00 76.69 113 GLU A CA 1
ATOM 907 C C . GLU A 1 113 ? 21.458 5.148 -6.523 1.00 76.69 113 GLU A C 1
ATOM 909 O O . GLU A 1 113 ? 21.001 5.749 -7.505 1.00 76.69 113 GLU A O 1
ATOM 914 N N . PRO A 1 114 ? 20.753 4.200 -5.880 1.00 76.38 114 PRO A N 1
ATOM 915 C CA . PRO A 1 114 ? 19.379 3.872 -6.229 1.00 76.38 114 PRO A CA 1
ATOM 916 C C . PRO A 1 114 ? 18.434 4.998 -5.788 1.00 76.38 114 PRO A C 1
ATOM 918 O O . PRO A 1 114 ? 18.295 5.260 -4.595 1.00 76.38 114 PRO A O 1
ATOM 921 N N . SER A 1 115 ? 17.757 5.645 -6.741 1.00 80.56 115 SER A N 1
ATOM 922 C CA . SER A 1 115 ? 16.700 6.616 -6.447 1.00 80.56 115 SER A CA 1
ATOM 923 C C . SER A 1 115 ? 15.337 5.936 -6.491 1.00 80.56 115 SER A C 1
ATOM 925 O O . SER A 1 115 ? 14.937 5.368 -7.513 1.00 80.56 115 SER A O 1
ATOM 927 N N . PHE A 1 116 ? 14.624 6.003 -5.368 1.00 83.19 116 PHE A N 1
ATOM 928 C CA . PHE A 1 116 ? 13.257 5.496 -5.233 1.00 83.19 116 PHE A CA 1
ATOM 929 C C . PHE A 1 116 ? 12.199 6.554 -5.520 1.00 83.19 116 PHE A C 1
ATOM 931 O O . PHE A 1 116 ? 11.036 6.190 -5.612 1.00 83.19 116 PHE A O 1
ATOM 938 N N . ILE A 1 117 ? 12.598 7.826 -5.630 1.00 83.12 117 ILE A N 1
ATOM 939 C CA . ILE A 1 117 ? 11.738 8.964 -5.959 1.00 83.12 117 ILE A CA 1
ATOM 940 C C . ILE A 1 117 ? 12.335 9.681 -7.170 1.00 83.12 117 ILE A C 1
ATOM 942 O O . ILE A 1 117 ? 13.551 9.886 -7.258 1.00 83.12 117 ILE A O 1
ATOM 946 N N . HIS A 1 118 ? 11.487 10.036 -8.121 1.00 83.00 118 HIS A N 1
ATOM 947 C CA . HIS A 1 118 ? 11.826 10.704 -9.354 1.00 83.00 118 HIS A CA 1
ATOM 948 C C . HIS A 1 118 ? 11.487 12.194 -9.248 1.00 83.00 118 HIS A C 1
ATOM 950 O O . HIS A 1 118 ? 10.413 12.576 -8.801 1.00 83.00 118 HIS A O 1
ATOM 956 N N . GLY A 1 119 ? 12.414 13.060 -9.665 1.00 79.25 119 GLY A N 1
ATOM 957 C CA . GLY A 1 119 ? 12.267 14.515 -9.517 1.00 79.25 119 GLY A CA 1
ATOM 958 C C . GLY A 1 119 ? 11.348 15.193 -10.543 1.00 79.25 119 GLY A C 1
ATOM 959 O O . GLY A 1 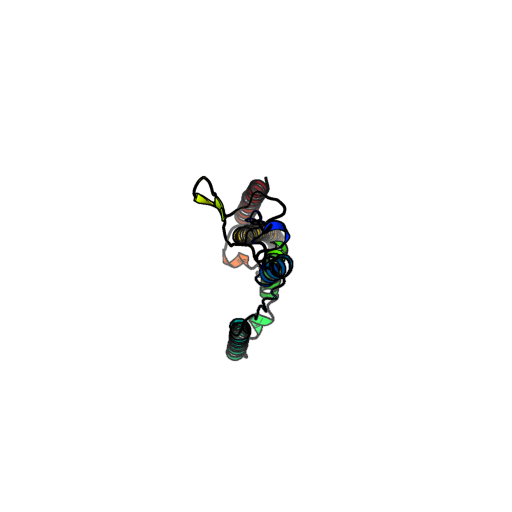119 ? 11.161 16.403 -10.478 1.00 79.25 119 GLY A O 1
ATOM 960 N N . SER A 1 120 ? 10.806 14.454 -11.517 1.00 81.19 120 SER A N 1
ATOM 961 C CA . SER A 1 120 ? 9.870 14.993 -12.514 1.00 81.19 120 SER A CA 1
ATOM 962 C C . SER A 1 120 ? 8.427 14.797 -12.070 1.00 81.19 120 SER A C 1
ATOM 964 O O . SER A 1 120 ? 8.049 13.715 -11.643 1.00 81.19 120 SER A O 1
ATOM 966 N N . THR A 1 121 ? 7.584 15.809 -12.267 1.00 81.88 121 THR A N 1
ATOM 967 C CA . THR A 1 121 ? 6.149 15.756 -11.938 1.00 81.88 121 THR A CA 1
ATOM 968 C C . THR A 1 121 ? 5.323 14.912 -12.912 1.00 81.88 121 THR A C 1
ATOM 970 O O . THR A 1 121 ? 4.176 14.579 -12.623 1.00 81.88 121 THR A O 1
ATOM 973 N N . GLN A 1 122 ? 5.875 14.583 -14.084 1.00 81.38 122 GLN A N 1
ATOM 974 C CA . GLN A 1 122 ? 5.183 13.821 -15.132 1.00 81.38 122 GLN A CA 1
ATOM 975 C C . GLN A 1 122 ? 5.489 12.320 -15.096 1.00 81.38 122 GLN A C 1
ATOM 977 O O . GLN A 1 122 ? 4.845 11.547 -15.811 1.00 81.38 122 GLN A O 1
ATOM 982 N N . PHE A 1 123 ? 6.483 11.910 -14.309 1.00 82.69 123 PHE A N 1
ATOM 983 C CA . PHE A 1 123 ? 6.981 10.544 -14.275 1.00 82.69 123 PHE A CA 1
ATOM 984 C C . PHE A 1 123 ? 6.995 10.024 -12.846 1.00 82.69 123 PHE A C 1
ATOM 986 O O . PHE A 1 123 ? 7.415 10.730 -11.939 1.00 82.69 123 PHE A O 1
ATOM 993 N N . GLN A 1 124 ? 6.557 8.783 -12.674 1.00 84.38 124 GLN A N 1
ATOM 994 C CA . GLN A 1 124 ? 6.402 8.150 -11.374 1.00 84.38 124 GLN A CA 1
ATOM 995 C C . GLN A 1 124 ? 7.098 6.788 -11.380 1.00 84.38 124 GLN A C 1
ATOM 997 O O . GLN A 1 124 ? 7.045 6.055 -12.369 1.00 84.38 124 GLN A O 1
ATOM 1002 N N . LEU A 1 125 ? 7.768 6.430 -10.289 1.00 88.62 125 LEU A N 1
ATOM 1003 C CA . LEU A 1 125 ? 8.328 5.086 -10.116 1.00 88.62 125 LEU A 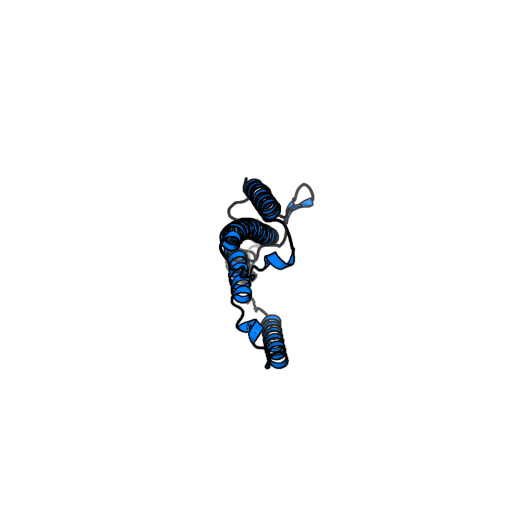CA 1
ATOM 1004 C C . LEU A 1 125 ? 7.336 4.161 -9.409 1.00 88.62 125 LEU A C 1
ATOM 1006 O O . LEU A 1 125 ? 6.515 4.594 -8.598 1.00 88.62 125 LEU A O 1
ATOM 1010 N N . ILE A 1 126 ? 7.457 2.849 -9.645 1.00 89.69 126 ILE A N 1
ATOM 1011 C CA . ILE A 1 126 ? 6.618 1.871 -8.930 1.00 89.69 126 ILE A CA 1
ATOM 1012 C C . ILE A 1 126 ? 6.879 1.966 -7.419 1.00 89.69 126 ILE A C 1
ATOM 1014 O O . ILE A 1 126 ? 5.932 1.946 -6.633 1.00 89.69 126 ILE A O 1
ATOM 1018 N N . ALA A 1 127 ? 8.140 2.132 -7.002 1.00 89.25 127 ALA A N 1
ATOM 1019 C CA . ALA A 1 127 ? 8.484 2.304 -5.592 1.00 89.25 127 ALA A CA 1
ATOM 1020 C C . ALA A 1 127 ? 7.763 3.506 -4.948 1.00 89.25 127 ALA A C 1
ATOM 1022 O O . ALA A 1 127 ? 7.243 3.373 -3.840 1.00 89.25 127 ALA A O 1
ATOM 1023 N N . GLU A 1 128 ? 7.640 4.637 -5.653 1.00 89.88 128 GLU A N 1
ATOM 1024 C CA . GLU A 1 128 ? 6.932 5.828 -5.154 1.00 89.88 128 GLU A CA 1
ATOM 1025 C C . GLU A 1 128 ? 5.470 5.537 -4.856 1.00 89.88 128 GLU A C 1
ATOM 1027 O O . GLU A 1 128 ? 4.978 5.911 -3.794 1.00 89.88 128 GLU A O 1
ATOM 1032 N N . THR A 1 129 ? 4.776 4.836 -5.760 1.00 92.06 129 THR A N 1
ATOM 1033 C CA . THR A 1 129 ? 3.358 4.510 -5.551 1.00 92.06 129 THR A CA 1
ATOM 1034 C C . THR A 1 129 ? 3.143 3.706 -4.269 1.00 92.06 129 THR A C 1
ATOM 1036 O O . THR A 1 129 ? 2.199 3.975 -3.529 1.00 92.06 129 THR A O 1
ATOM 1039 N N . TYR A 1 130 ? 4.036 2.764 -3.948 1.00 92.19 130 TYR A N 1
ATOM 1040 C CA . TYR A 1 130 ? 3.937 1.991 -2.709 1.00 92.19 130 TYR A CA 1
ATOM 1041 C C . TYR A 1 130 ? 4.233 2.836 -1.473 1.00 92.19 130 TYR A C 1
ATOM 1043 O O . TYR A 1 130 ? 3.508 2.731 -0.483 1.00 92.19 130 TYR A O 1
ATOM 1051 N N . ILE A 1 131 ? 5.246 3.703 -1.535 1.00 91.81 131 ILE A N 1
ATOM 1052 C CA . ILE A 1 131 ? 5.572 4.621 -0.438 1.00 91.81 131 ILE A CA 1
ATOM 1053 C C . ILE A 1 131 ? 4.376 5.540 -0.157 1.00 91.81 131 ILE A C 1
ATOM 1055 O O . ILE A 1 131 ? 3.919 5.624 0.982 1.00 91.81 131 ILE A O 1
ATOM 1059 N N . VAL A 1 132 ? 3.807 6.164 -1.191 1.00 92.75 132 VAL A N 1
ATOM 1060 C CA . VAL A 1 132 ? 2.648 7.061 -1.068 1.00 92.75 132 VAL A CA 1
ATOM 1061 C C . VAL A 1 132 ? 1.414 6.315 -0.546 1.00 92.75 132 VAL A C 1
ATOM 1063 O O . VAL A 1 132 ? 0.737 6.816 0.353 1.00 92.75 132 VAL A O 1
ATOM 1066 N N . ALA A 1 133 ? 1.143 5.099 -1.036 1.00 92.81 133 ALA A N 1
ATOM 1067 C CA . ALA A 1 133 ? 0.032 4.276 -0.549 1.00 92.81 133 ALA A CA 1
ATOM 1068 C C . ALA A 1 133 ? 0.144 3.981 0.955 1.00 92.81 133 ALA A C 1
ATOM 1070 O O . ALA A 1 133 ? -0.840 4.109 1.689 1.00 92.81 133 ALA A O 1
ATOM 1071 N N . VAL A 1 134 ? 1.344 3.619 1.422 1.00 93.19 134 VAL A N 1
ATOM 1072 C CA . VAL A 1 134 ? 1.606 3.352 2.842 1.00 93.19 134 VAL A CA 1
ATOM 1073 C C . VAL A 1 134 ? 1.454 4.625 3.670 1.00 93.19 134 VAL A C 1
ATOM 1075 O O . VAL A 1 134 ? 0.813 4.585 4.716 1.00 93.19 134 VAL A O 1
ATOM 1078 N N . LEU A 1 135 ? 1.962 5.768 3.204 1.00 93.25 135 LEU A N 1
ATOM 1079 C CA . LEU A 1 135 ? 1.804 7.039 3.918 1.00 93.25 135 LEU A CA 1
ATOM 1080 C C . LEU A 1 135 ? 0.336 7.446 4.071 1.00 93.25 135 LEU A C 1
ATOM 1082 O O . LEU A 1 135 ? -0.072 7.831 5.167 1.00 93.25 135 LEU A O 1
ATOM 1086 N N . TYR A 1 136 ? -0.479 7.306 3.021 1.00 93.94 136 TYR A N 1
ATOM 1087 C CA . TYR A 1 136 ? -1.922 7.547 3.119 1.00 93.94 136 TYR A CA 1
ATOM 1088 C C . TYR A 1 136 ? -2.599 6.610 4.120 1.00 93.94 136 TYR A C 1
ATOM 1090 O O . TYR A 1 136 ? -3.418 7.066 4.922 1.00 93.94 136 TYR A O 1
ATOM 1098 N N . ALA A 1 137 ? -2.224 5.328 4.128 1.00 93.38 137 ALA A N 1
ATOM 1099 C CA . ALA A 1 137 ? -2.746 4.370 5.095 1.00 93.38 137 ALA A CA 1
ATOM 1100 C C . ALA A 1 137 ? -2.372 4.746 6.536 1.00 93.38 137 ALA A C 1
ATOM 1102 O O . ALA A 1 137 ? -3.228 4.713 7.419 1.00 93.38 137 ALA A O 1
ATOM 1103 N N . LEU A 1 138 ? -1.125 5.155 6.776 1.00 93.00 138 LEU A N 1
ATOM 1104 C CA . LEU A 1 138 ? -0.652 5.561 8.100 1.00 93.00 138 LEU A CA 1
ATOM 1105 C C . LEU A 1 138 ? -1.382 6.813 8.601 1.00 93.00 138 LEU A C 1
ATOM 1107 O O . LEU A 1 138 ? -1.854 6.832 9.737 1.00 93.00 138 LEU A O 1
ATOM 1111 N N . ILE A 1 139 ? -1.564 7.823 7.747 1.00 93.81 139 ILE A N 1
ATOM 1112 C CA . ILE A 1 139 ? -2.334 9.027 8.094 1.00 93.81 139 ILE A CA 1
ATOM 1113 C C . ILE A 1 139 ? -3.787 8.660 8.433 1.00 93.81 139 ILE A C 1
ATOM 1115 O O . ILE A 1 139 ? -4.316 9.112 9.450 1.00 93.81 139 ILE A O 1
ATOM 1119 N N . ALA A 1 140 ? -4.423 7.803 7.629 1.00 93.44 140 ALA A N 1
ATOM 1120 C CA . ALA A 1 140 ? -5.790 7.350 7.879 1.00 93.44 140 ALA A CA 1
ATOM 1121 C C . ALA A 1 140 ? -5.922 6.578 9.202 1.00 93.44 140 ALA A C 1
ATOM 1123 O O . ALA A 1 140 ? -6.864 6.820 9.955 1.00 93.44 140 ALA A O 1
ATOM 1124 N N . VAL A 1 141 ? -4.959 5.709 9.531 1.00 91.50 141 VAL A N 1
ATOM 1125 C CA . VAL A 1 141 ? -4.898 5.028 10.836 1.00 91.50 141 VAL A CA 1
ATOM 1126 C C . VAL A 1 141 ? -4.787 6.041 11.975 1.00 91.50 141 VAL A C 1
ATOM 1128 O O . VAL A 1 141 ? -5.486 5.902 12.977 1.00 91.50 141 VAL A O 1
ATOM 1131 N N . GLY A 1 142 ? -3.987 7.097 11.810 1.00 91.19 142 GLY A N 1
ATOM 1132 C CA . GLY A 1 142 ? -3.914 8.196 12.774 1.00 91.19 142 GLY A CA 1
ATOM 1133 C C . GLY A 1 142 ? -5.282 8.836 13.045 1.00 91.19 142 GLY A C 1
ATOM 1134 O O . GLY A 1 142 ? -5.671 8.988 14.205 1.00 91.19 142 GLY A O 1
ATOM 1135 N N . PHE A 1 143 ? -6.057 9.128 11.994 1.00 92.19 143 PHE A N 1
ATOM 1136 C CA . PHE A 1 143 ? -7.424 9.653 12.130 1.00 92.19 143 PHE A CA 1
ATOM 1137 C C . PHE A 1 143 ? -8.392 8.658 12.780 1.00 92.19 143 PHE A C 1
ATOM 1139 O O . PHE A 1 143 ? -9.209 9.059 13.611 1.00 92.19 143 PHE A O 1
ATOM 1146 N N . ILE A 1 144 ? -8.292 7.369 12.446 1.00 90.81 144 ILE A N 1
ATOM 1147 C CA . ILE A 1 144 ? -9.102 6.314 13.071 1.00 90.81 144 ILE A CA 1
ATOM 1148 C C . ILE A 1 14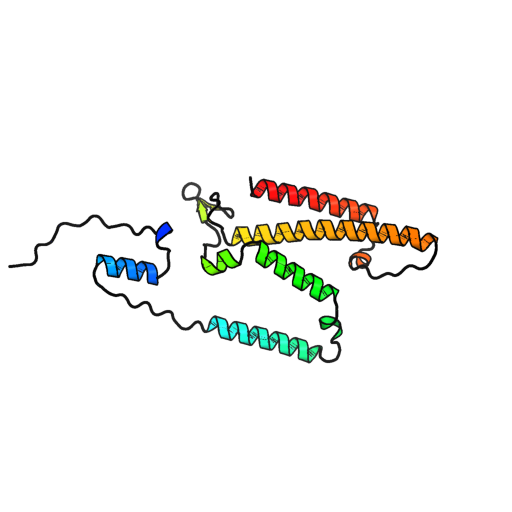4 ? -8.819 6.254 14.578 1.00 90.81 144 ILE A C 1
ATOM 1150 O O . ILE A 1 144 ? -9.761 6.255 15.366 1.00 90.81 144 ILE A O 1
ATOM 1154 N N . CYS A 1 145 ? -7.549 6.297 14.994 1.00 88.06 145 CYS A N 1
ATOM 1155 C CA . CYS A 1 145 ? -7.165 6.307 16.409 1.00 88.06 145 CYS A CA 1
ATOM 1156 C C . CYS A 1 145 ? -7.744 7.509 17.173 1.00 88.06 145 CYS A C 1
ATOM 1158 O O . CYS A 1 145 ? -8.230 7.347 18.292 1.00 88.06 145 CYS A O 1
ATOM 1160 N N . VAL A 1 146 ? -7.723 8.709 16.579 1.00 89.19 146 VAL A N 1
ATOM 1161 C CA . VAL A 1 146 ? -8.290 9.917 17.207 1.00 89.19 146 VAL A CA 1
ATOM 1162 C C . VAL A 1 146 ? -9.814 9.820 17.334 1.00 89.19 146 VAL A C 1
ATOM 1164 O O . VAL A 1 146 ? -10.357 10.140 18.394 1.00 89.19 146 VAL A O 1
ATOM 1167 N N . ASN A 1 147 ? -10.504 9.353 16.291 1.00 89.81 147 ASN A N 1
ATOM 1168 C CA . ASN A 1 147 ? -11.959 9.180 16.324 1.00 89.81 147 ASN A CA 1
ATOM 1169 C C . ASN A 1 147 ? -12.381 8.137 17.366 1.00 89.81 147 ASN A C 1
ATOM 1171 O O . ASN A 1 147 ? -13.298 8.382 18.149 1.00 89.81 147 ASN A O 1
ATOM 1175 N N . GLU A 1 148 ? -11.659 7.022 17.442 1.00 85.44 148 GLU A N 1
ATOM 1176 C CA . GLU A 1 148 ? -11.907 5.979 18.436 1.00 85.44 148 GLU A CA 1
ATOM 1177 C C . GLU A 1 148 ? -11.693 6.505 19.868 1.00 85.44 148 GLU A C 1
ATOM 1179 O O . GLU A 1 148 ? -12.507 6.262 20.760 1.00 85.44 148 GLU A O 1
ATOM 1184 N N . ALA A 1 149 ? -10.632 7.288 20.101 1.00 85.25 149 ALA A N 1
ATOM 1185 C CA . ALA A 1 149 ? -10.375 7.912 21.400 1.00 85.25 149 ALA A CA 1
ATOM 1186 C C . ALA A 1 149 ? -11.492 8.890 21.813 1.00 85.25 149 ALA A C 1
ATOM 1188 O O . ALA A 1 149 ? -11.862 8.969 22.994 1.00 85.25 149 ALA A O 1
ATOM 1189 N N . ALA A 1 150 ? -12.055 9.622 20.847 1.00 84.75 150 ALA A N 1
ATOM 1190 C CA . ALA A 1 150 ? -13.188 10.508 21.083 1.00 84.75 150 ALA A CA 1
ATOM 1191 C C . ALA A 1 150 ? -14.448 9.721 21.482 1.00 84.75 150 ALA A C 1
ATOM 1193 O O . ALA A 1 150 ? -15.134 10.110 22.432 1.00 84.75 150 ALA A O 1
ATOM 1194 N N . ASP A 1 151 ? -14.727 8.595 20.824 1.00 84.19 151 ASP A N 1
ATOM 1195 C CA . ASP A 1 151 ? -15.879 7.752 21.154 1.00 84.19 151 ASP A CA 1
ATOM 1196 C C . ASP A 1 151 ? -15.719 7.054 22.515 1.00 84.19 151 ASP A C 1
ATOM 1198 O O . ASP A 1 151 ? -16.651 7.093 23.321 1.00 84.19 151 ASP A O 1
ATOM 1202 N N . GLN A 1 152 ? -14.520 6.574 22.870 1.00 77.00 152 GLN A N 1
ATOM 1203 C CA . GLN A 1 152 ? -14.234 6.053 24.220 1.00 77.00 152 GLN A CA 1
ATOM 1204 C C . GLN A 1 152 ? -14.470 7.097 25.323 1.00 77.00 152 GLN A C 1
ATOM 1206 O O . GLN A 1 152 ? -14.934 6.779 26.423 1.00 77.00 152 GLN A O 1
ATOM 1211 N N . THR A 1 153 ? -14.153 8.364 25.047 1.00 77.94 153 THR A N 1
ATOM 1212 C CA . THR A 1 153 ? -14.373 9.466 25.994 1.00 77.94 153 THR A CA 1
ATOM 1213 C C . THR A 1 153 ? -15.867 9.756 26.171 1.00 77.94 153 THR A C 1
ATOM 1215 O O . THR A 1 153 ? -16.325 9.963 27.301 1.00 77.94 153 THR A O 1
ATOM 1218 N N . LYS A 1 154 ? -16.652 9.711 25.084 1.00 77.81 154 LYS A N 1
ATOM 1219 C CA . LYS A 1 154 ? -18.121 9.826 25.143 1.00 77.81 154 LYS A CA 1
ATOM 1220 C C . LYS A 1 154 ? -18.744 8.663 25.913 1.00 77.81 154 LYS A C 1
ATOM 1222 O O . LYS A 1 154 ? -19.602 8.894 26.762 1.00 77.81 154 LYS A O 1
ATOM 1227 N N . GLU A 1 155 ? -18.297 7.434 25.667 1.00 72.19 155 GLU A N 1
ATOM 1228 C CA . GLU A 1 155 ? -18.800 6.249 26.366 1.00 72.19 155 GLU A CA 1
ATOM 1229 C C . GLU A 1 155 ? -18.514 6.295 27.867 1.00 72.19 155 GLU A C 1
ATOM 1231 O O . GLU A 1 155 ? -19.419 6.023 28.651 1.00 72.19 155 GLU A O 1
ATOM 1236 N N . LYS A 1 156 ? -17.317 6.720 28.298 1.00 69.56 156 LYS A N 1
ATOM 1237 C CA . LYS A 1 156 ? -17.015 6.919 29.730 1.00 69.56 156 LYS A CA 1
ATOM 1238 C C . LYS A 1 156 ? -17.933 7.956 30.381 1.00 69.56 156 LYS A C 1
ATOM 1240 O O . LYS A 1 156 ? -18.395 7.745 31.501 1.00 69.56 156 LYS A O 1
ATOM 1245 N N . LYS A 1 157 ? -18.232 9.051 29.676 1.00 68.31 157 LYS A N 1
ATOM 1246 C CA . LYS A 1 157 ? -19.159 10.090 30.149 1.00 68.31 157 LYS A CA 1
ATOM 1247 C C . LYS A 1 157 ? -20.601 9.574 30.250 1.00 68.31 157 LYS A C 1
ATOM 1249 O O . LYS A 1 157 ? -21.292 9.904 31.208 1.00 68.31 157 LYS A O 1
ATOM 1254 N N . ASN A 1 158 ? -21.030 8.734 29.308 1.00 65.31 158 ASN A N 1
ATOM 1255 C CA . ASN A 1 158 ? -22.361 8.119 29.305 1.00 65.31 158 ASN A CA 1
ATOM 1256 C C . ASN A 1 158 ? -22.483 6.969 30.320 1.00 65.31 158 ASN A C 1
ATOM 1258 O O . ASN A 1 158 ? -23.531 6.805 30.934 1.00 65.31 158 ASN A O 1
ATOM 1262 N N . ALA A 1 159 ? -21.414 6.205 30.563 1.00 61.22 159 ALA A N 1
ATOM 1263 C CA . ALA A 1 159 ? -21.378 5.116 31.539 1.00 61.22 159 ALA A CA 1
ATOM 1264 C C . ALA A 1 159 ? -21.493 5.613 32.991 1.00 61.22 159 ALA A C 1
ATOM 1266 O O . ALA A 1 159 ? -22.046 4.896 33.822 1.00 61.22 159 ALA A O 1
ATOM 1267 N N . ALA A 1 160 ? -21.086 6.857 33.276 1.00 58.75 160 ALA A N 1
ATOM 1268 C CA . ALA A 1 160 ? -21.414 7.545 34.528 1.00 58.75 160 ALA A CA 1
ATOM 1269 C C . ALA A 1 160 ? -22.935 7.789 34.716 1.00 58.75 160 ALA A C 1
ATOM 1271 O O . ALA A 1 160 ? -23.363 8.112 35.819 1.00 58.75 160 ALA A O 1
ATOM 1272 N N . GLY A 1 161 ? -23.750 7.599 33.666 1.00 57.62 161 GLY A N 1
ATOM 1273 C CA . GLY A 1 161 ? -25.219 7.642 33.677 1.00 57.62 161 GLY A CA 1
ATOM 1274 C C . GLY A 1 161 ? -25.926 6.348 33.225 1.00 57.62 161 GLY A C 1
ATOM 1275 O O . GLY A 1 161 ? -27.154 6.311 33.235 1.00 57.62 161 GLY A O 1
ATOM 1276 N N . GLY A 1 162 ? -25.200 5.277 32.867 1.00 47.31 162 GLY A N 1
ATOM 1277 C CA . GLY A 1 162 ? -25.767 3.948 32.595 1.00 47.31 162 GLY A CA 1
ATOM 1278 C C . GLY A 1 162 ? -25.335 3.259 31.286 1.00 47.31 162 GLY A C 1
ATOM 1279 O O . GLY A 1 162 ? -25.525 3.780 30.194 1.00 47.31 162 GLY A O 1
ATOM 1280 N N . LYS A 1 163 ? -24.864 2.011 31.463 1.00 48.34 163 LYS A N 1
ATOM 1281 C CA . LYS A 1 163 ? -24.567 0.894 30.528 1.00 48.34 163 LYS A CA 1
ATOM 1282 C C . LYS A 1 163 ? -23.482 1.107 29.444 1.00 48.34 163 LYS A C 1
ATOM 1284 O O . LYS A 1 163 ? -23.745 1.752 28.433 1.00 48.34 163 LYS A O 1
ATOM 1289 N N . PRO A 1 164 ? -22.306 0.453 29.576 1.00 53.28 164 PRO A N 1
ATOM 1290 C CA . PRO A 1 164 ? -21.292 0.419 28.525 1.00 53.28 164 PRO A CA 1
ATOM 1291 C C . PRO A 1 164 ? -21.662 -0.607 27.439 1.00 53.28 164 PRO A C 1
ATOM 1293 O O . PRO A 1 164 ? -22.120 -1.710 27.748 1.00 53.28 164 PRO A O 1
ATOM 1296 N N . LYS A 1 165 ? -21.441 -0.266 26.165 1.00 51.09 165 LYS A N 1
ATOM 1297 C CA . LYS A 1 165 ? -21.454 -1.211 25.038 1.00 51.09 165 LYS A CA 1
ATOM 1298 C C . LYS A 1 165 ? -20.024 -1.315 24.505 1.00 51.09 165 LYS A C 1
ATOM 1300 O O . LYS A 1 165 ? -19.584 -0.391 23.842 1.00 51.09 165 LYS A O 1
ATOM 1305 N N . PRO A 1 166 ? -19.288 -2.405 24.756 1.00 56.72 166 PRO A N 1
ATOM 1306 C CA . PRO A 1 166 ? -17.974 -2.570 24.159 1.00 56.72 166 PRO A CA 1
ATOM 1307 C C . PRO A 1 166 ? -18.167 -3.161 22.764 1.00 56.72 166 PRO A C 1
ATOM 1309 O O . PRO A 1 166 ? -18.707 -4.253 22.673 1.00 56.72 166 PRO A O 1
ATOM 1312 N N . ASN A 1 167 ? -17.781 -2.459 21.695 1.00 52.41 167 ASN A N 1
ATOM 1313 C CA . ASN A 1 167 ? -17.560 -3.055 20.363 1.00 52.41 167 ASN A CA 1
ATOM 1314 C C . ASN A 1 167 ? -16.671 -2.155 19.482 1.00 52.41 167 ASN A C 1
ATOM 1316 O O . ASN A 1 167 ? -16.934 -1.946 18.300 1.00 52.41 167 ASN A O 1
ATOM 1320 N N . SER A 1 168 ? -15.613 -1.606 20.072 1.00 57.34 168 SER A N 1
ATOM 1321 C CA . SER A 1 168 ? -14.601 -0.820 19.369 1.00 57.34 168 SER A CA 1
ATOM 1322 C C . SER A 1 168 ? -13.391 -1.728 19.091 1.00 57.34 168 SER A C 1
ATOM 1324 O O . SER A 1 168 ? -12.945 -2.465 19.973 1.00 57.34 168 SER A O 1
ATOM 1326 N N . LEU A 1 169 ? -12.885 -1.748 17.853 1.00 54.50 169 LEU A N 1
ATOM 1327 C CA . LEU A 1 169 ? -11.829 -2.677 17.411 1.00 54.50 169 LEU A CA 1
ATOM 1328 C C . LEU A 1 169 ? -10.522 -2.481 18.199 1.00 54.50 169 LEU A C 1
ATOM 1330 O O . LEU A 1 169 ? -9.762 -3.429 18.393 1.00 54.50 169 LEU A O 1
ATOM 1334 N N . MET A 1 170 ? -10.291 -1.270 18.712 1.00 53.19 170 MET A N 1
ATOM 1335 C CA . MET A 1 170 ? -9.109 -0.937 19.507 1.00 53.19 170 MET A CA 1
ATOM 1336 C C . MET A 1 170 ? -9.275 -1.214 21.014 1.00 53.19 170 MET A C 1
ATOM 1338 O O . MET A 1 170 ? -8.295 -1.123 21.756 1.00 53.19 170 MET A O 1
ATOM 1342 N N . ALA A 1 171 ? -10.470 -1.604 21.483 1.00 53.16 171 ALA A N 1
ATOM 1343 C CA . ALA A 1 171 ? -10.692 -2.028 22.872 1.00 53.16 171 ALA A CA 1
ATOM 1344 C C . ALA A 1 171 ? -9.876 -3.282 23.248 1.00 53.16 171 ALA A C 1
ATOM 1346 O O . ALA A 1 171 ? -9.636 -3.533 24.428 1.00 53.16 171 ALA A O 1
ATOM 1347 N N . LEU A 1 172 ? -9.382 -4.025 22.248 1.00 51.50 172 LEU A N 1
ATOM 1348 C CA . LEU A 1 172 ? -8.460 -5.148 22.422 1.00 51.50 172 LEU A CA 1
ATOM 1349 C C . LEU A 1 172 ? -7.125 -4.729 23.066 1.00 51.50 172 LEU A C 1
ATOM 1351 O O . LEU A 1 172 ? -6.508 -5.525 23.766 1.00 51.50 172 LEU A O 1
ATOM 1355 N N . PHE A 1 173 ? -6.681 -3.487 22.855 1.00 62.88 173 PHE A N 1
ATOM 1356 C CA . PHE A 1 173 ? -5.364 -3.031 23.309 1.00 62.88 173 PHE A CA 1
ATOM 1357 C C . PHE A 1 173 ? -5.364 -2.392 24.707 1.00 62.88 173 PHE A C 1
ATOM 1359 O O . PHE A 1 173 ? -4.299 -2.016 25.187 1.00 62.88 173 PHE A O 1
ATOM 1366 N N . ASN A 1 174 ? -6.522 -2.272 25.375 1.00 62.69 174 ASN A N 1
ATOM 1367 C CA . ASN A 1 174 ? -6.675 -1.674 26.715 1.00 62.69 174 ASN A CA 1
ATOM 1368 C C . ASN A 1 174 ? -5.869 -0.366 26.926 1.00 62.69 174 ASN A C 1
ATOM 1370 O O . ASN A 1 174 ? -5.291 -0.126 27.986 1.00 62.69 174 ASN A O 1
ATOM 1374 N N . ILE A 1 175 ? -5.793 0.478 25.892 1.00 68.94 175 ILE A N 1
ATOM 1375 C CA . ILE A 1 175 ? -5.046 1.741 25.922 1.00 68.94 175 ILE A CA 1
ATOM 1376 C C . ILE A 1 175 ? -5.970 2.834 26.477 1.00 68.94 175 ILE A C 1
ATOM 1378 O O . ILE A 1 175 ? -7.113 2.946 26.028 1.00 68.94 175 ILE A O 1
ATOM 1382 N N . PRO A 1 176 ? -5.521 3.677 27.425 1.00 77.38 176 PRO A N 1
ATOM 1383 C CA . PRO A 1 176 ? -6.327 4.799 27.889 1.00 77.38 176 PRO A CA 1
ATOM 1384 C C . PRO A 1 176 ? -6.578 5.809 26.756 1.00 77.38 176 PRO A C 1
ATOM 1386 O O . PRO A 1 176 ? -5.658 6.183 26.030 1.00 77.38 176 PRO A O 1
ATOM 1389 N N . ALA A 1 177 ? -7.819 6.299 26.650 1.00 76.44 177 ALA A N 1
ATOM 1390 C CA . ALA A 1 177 ? -8.279 7.201 25.585 1.00 76.44 177 ALA A CA 1
ATOM 1391 C C . ALA A 1 177 ? -7.361 8.418 25.349 1.00 76.44 177 ALA A C 1
ATOM 1393 O O . ALA A 1 177 ? -7.079 8.767 24.207 1.00 76.44 177 ALA A O 1
ATOM 1394 N N . ASN A 1 178 ? -6.827 9.023 26.416 1.00 81.81 178 ASN A N 1
ATOM 1395 C CA . ASN A 1 178 ? -5.910 10.163 26.305 1.00 81.81 178 ASN A CA 1
ATOM 1396 C C . ASN A 1 178 ? -4.615 9.780 25.571 1.00 81.81 178 ASN A C 1
ATOM 1398 O O . ASN A 1 178 ? -4.147 10.517 24.710 1.00 81.81 178 ASN A O 1
ATOM 1402 N N . THR A 1 179 ? -4.053 8.609 25.876 1.00 84.19 179 THR A N 1
ATOM 1403 C CA . THR A 1 179 ? -2.848 8.100 25.213 1.00 84.19 179 THR A CA 1
ATOM 1404 C C . THR A 1 179 ? -3.139 7.724 23.765 1.00 84.19 179 THR A C 1
ATOM 1406 O O . THR A 1 179 ? -2.332 8.037 22.896 1.00 84.19 179 THR A O 1
ATOM 1409 N N . LEU A 1 180 ? -4.303 7.133 23.479 1.00 85.19 180 LEU A N 1
ATOM 1410 C CA . LEU A 1 180 ? -4.714 6.811 22.108 1.00 85.19 180 LEU A CA 1
ATOM 1411 C C . LEU A 1 180 ? -4.871 8.076 21.243 1.00 85.19 180 LEU A C 1
ATOM 1413 O O . LEU A 1 180 ? -4.391 8.103 20.110 1.00 85.19 180 LEU A O 1
ATOM 1417 N N . ALA A 1 181 ? -5.469 9.139 21.791 1.00 86.62 181 ALA A N 1
ATOM 1418 C CA . ALA A 1 181 ? -5.594 10.428 21.111 1.00 86.62 181 ALA A CA 1
ATOM 1419 C C . ALA A 1 181 ? -4.225 11.071 20.837 1.00 86.62 181 ALA A C 1
ATOM 1421 O O . ALA A 1 181 ? -3.988 11.551 19.729 1.00 86.62 181 ALA A O 1
ATOM 1422 N N . ILE A 1 182 ? -3.310 11.043 21.816 1.00 89.31 182 ILE A N 1
ATOM 1423 C CA . ILE A 1 182 ? -1.944 11.565 21.650 1.00 89.31 182 ILE A CA 1
ATOM 1424 C C . ILE A 1 182 ? -1.198 10.776 20.573 1.00 89.31 182 ILE A C 1
ATOM 1426 O O . ILE A 1 182 ? -0.608 11.385 19.684 1.00 89.31 182 ILE A O 1
ATOM 1430 N N . ILE A 1 183 ? -1.255 9.440 20.612 1.00 89.62 183 ILE A N 1
ATOM 1431 C CA . ILE A 1 183 ? -0.626 8.584 19.596 1.00 89.62 183 ILE A CA 1
ATOM 1432 C C . ILE A 1 183 ? -1.181 8.924 18.214 1.00 89.62 183 ILE A C 1
ATOM 1434 O O . ILE A 1 183 ? -0.397 9.164 17.301 1.00 89.62 183 ILE A O 1
ATOM 1438 N N . GLY A 1 184 ? -2.508 8.995 18.067 1.00 89.25 184 GLY A N 1
ATOM 1439 C CA . GLY A 1 184 ? -3.148 9.328 16.795 1.00 89.25 184 GLY A CA 1
ATOM 1440 C C . GLY A 1 184 ? -2.717 10.694 16.257 1.00 89.25 184 GLY A C 1
ATOM 1441 O O . GLY A 1 184 ? -2.344 10.800 15.090 1.00 89.25 184 GLY A O 1
ATOM 1442 N N . LEU A 1 185 ? -2.679 11.720 17.112 1.00 92.44 185 LEU A N 1
ATOM 1443 C CA . LEU A 1 185 ? -2.260 13.072 16.732 1.00 92.44 185 LEU A CA 1
ATOM 1444 C C . LEU A 1 185 ? -0.784 13.110 16.310 1.00 92.44 185 LEU A C 1
ATOM 1446 O O . LEU A 1 185 ? -0.464 13.646 15.249 1.00 92.44 185 LEU A O 1
ATOM 1450 N N . VAL A 1 186 ? 0.107 12.484 17.085 1.00 92.94 186 VAL A N 1
ATOM 1451 C CA . VAL A 1 186 ? 1.538 12.377 16.751 1.00 92.94 186 VAL A CA 1
ATOM 1452 C C . VAL A 1 186 ? 1.733 11.668 15.411 1.00 92.94 186 VAL A C 1
ATOM 1454 O O . VAL A 1 186 ? 2.501 12.141 14.574 1.00 92.94 186 VAL A O 1
ATOM 1457 N N . PHE A 1 187 ? 1.003 10.576 15.176 1.00 91.06 187 PHE A N 1
ATOM 1458 C CA . PHE A 1 187 ? 1.053 9.828 13.922 1.00 91.06 187 PHE A CA 1
ATOM 1459 C C . PHE A 1 187 ? 0.653 10.708 12.731 1.00 91.06 187 PHE A C 1
ATOM 1461 O O . PHE A 1 187 ? 1.394 10.790 11.752 1.00 91.06 187 PHE A O 1
ATOM 1468 N N . ILE A 1 188 ? -0.470 11.430 12.839 1.00 93.94 188 ILE A N 1
ATOM 1469 C CA . ILE A 1 188 ? -0.931 12.352 11.791 1.00 93.94 188 ILE A CA 1
ATOM 1470 C C . ILE A 1 188 ? 0.140 13.409 11.514 1.00 93.94 188 ILE A C 1
ATOM 1472 O O . ILE A 1 188 ? 0.530 13.580 10.363 1.00 93.94 188 ILE A O 1
ATOM 1476 N N . CYS A 1 189 ? 0.653 14.089 12.543 1.00 94.19 189 CYS A N 1
ATOM 1477 C CA . CYS A 1 189 ? 1.634 15.159 12.361 1.00 94.19 189 CYS A CA 1
ATOM 1478 C C . CYS A 1 189 ? 2.929 14.668 11.703 1.00 94.19 189 CYS A C 1
ATOM 1480 O O . CYS A 1 189 ? 3.423 15.325 10.786 1.00 94.19 189 CYS A O 1
ATOM 1482 N N . ILE A 1 190 ? 3.466 13.522 12.133 1.00 94.75 190 ILE A N 1
ATOM 1483 C CA . ILE A 1 190 ? 4.718 12.976 11.591 1.00 94.75 190 ILE A CA 1
ATOM 1484 C C . ILE A 1 190 ? 4.532 12.547 10.135 1.00 94.75 190 ILE A C 1
ATOM 1486 O O . ILE A 1 190 ? 5.284 12.997 9.271 1.00 94.75 190 ILE A O 1
ATOM 1490 N N . PHE A 1 191 ? 3.532 11.714 9.838 1.00 93.69 191 PHE A N 1
ATOM 1491 C CA . PHE A 1 191 ? 3.371 11.171 8.486 1.00 93.69 191 PHE A CA 1
ATOM 1492 C C . PHE A 1 191 ? 2.855 12.204 7.492 1.00 93.69 191 PHE A C 1
ATOM 1494 O O . PHE A 1 191 ? 3.257 12.169 6.332 1.00 93.69 191 PHE A O 1
ATOM 1501 N N . PHE A 1 192 ? 2.042 13.166 7.931 1.00 93.00 192 PHE A N 1
ATOM 1502 C CA . PHE A 1 192 ? 1.647 14.288 7.083 1.00 93.00 192 PHE A CA 1
ATOM 1503 C C . PHE A 1 192 ? 2.834 15.208 6.768 1.00 93.00 192 PHE A C 1
ATOM 1505 O O . PHE A 1 192 ? 3.008 15.612 5.620 1.00 93.00 192 PHE A O 1
ATOM 1512 N N . SER A 1 193 ? 3.701 15.481 7.750 1.00 94.00 193 SER A N 1
ATOM 1513 C CA . SER A 1 193 ? 4.932 16.248 7.513 1.00 94.00 193 SER A CA 1
ATOM 1514 C C . SER A 1 193 ? 5.895 15.502 6.592 1.00 94.00 193 SER A C 1
ATOM 1516 O O . SER A 1 193 ? 6.475 16.106 5.693 1.00 94.00 193 SER A O 1
ATOM 1518 N N . PHE A 1 194 ? 6.036 14.185 6.769 1.00 92.56 194 PHE A N 1
ATOM 1519 C CA . PHE A 1 194 ? 6.841 13.348 5.882 1.00 92.56 194 PHE A CA 1
ATOM 1520 C C . PHE A 1 194 ? 6.290 13.357 4.454 1.00 92.56 194 PHE A C 1
ATOM 1522 O O . PHE A 1 194 ? 7.047 13.528 3.506 1.00 92.56 194 PHE A O 1
ATOM 1529 N N . LEU A 1 195 ? 4.969 13.258 4.299 1.00 91.50 195 LEU A N 1
ATOM 1530 C CA . LEU A 1 195 ? 4.314 13.345 3.002 1.00 91.50 195 LEU A CA 1
ATOM 1531 C C . LEU A 1 195 ? 4.602 14.689 2.319 1.00 91.50 195 LEU A C 1
ATOM 1533 O O . LEU A 1 195 ? 5.030 14.704 1.170 1.00 91.50 195 LEU A O 1
ATOM 1537 N N . LEU A 1 196 ? 4.450 15.811 3.030 1.00 90.56 196 LEU A N 1
ATOM 1538 C CA . LEU A 1 196 ? 4.798 17.133 2.495 1.00 90.56 196 LEU A CA 1
ATOM 1539 C C . LEU A 1 196 ? 6.283 17.251 2.135 1.00 90.56 196 LEU A C 1
ATOM 1541 O O . LEU A 1 196 ? 6.612 17.895 1.146 1.00 90.56 196 LEU A O 1
ATOM 1545 N N . SER A 1 197 ? 7.171 16.630 2.913 1.00 90.31 197 SER A N 1
ATOM 1546 C CA . SER A 1 197 ? 8.605 16.614 2.623 1.00 90.31 197 SER A CA 1
ATOM 1547 C C . SER A 1 197 ? 8.960 15.795 1.385 1.00 90.31 197 SER A C 1
ATOM 1549 O O . SER A 1 197 ? 9.964 16.103 0.757 1.00 90.31 197 SER A O 1
ATOM 1551 N N . VAL A 1 198 ? 8.191 14.755 1.057 1.00 85.81 198 VAL A N 1
ATOM 1552 C CA . VAL A 1 198 ? 8.386 13.948 -0.160 1.00 85.81 198 VAL A CA 1
ATOM 1553 C C . VAL A 1 198 ? 7.905 14.699 -1.404 1.00 85.81 198 VAL A C 1
ATOM 1555 O O . VAL A 1 198 ? 8.496 14.554 -2.467 1.00 85.81 198 VAL A O 1
ATOM 1558 N N . PHE A 1 199 ? 6.845 15.502 -1.277 1.00 81.88 199 PHE A N 1
ATOM 1559 C CA . PHE A 1 199 ? 6.268 16.272 -2.387 1.00 81.88 199 PHE A CA 1
ATOM 1560 C C . PHE A 1 199 ? 6.871 17.674 -2.576 1.00 81.88 199 PHE A C 1
ATOM 1562 O O . PHE A 1 199 ? 6.411 18.414 -3.448 1.00 81.88 199 PHE A O 1
ATOM 1569 N N . ARG A 1 200 ? 7.856 18.055 -1.760 1.00 79.94 200 ARG A N 1
ATOM 1570 C CA . ARG A 1 200 ? 8.562 19.337 -1.844 1.00 79.94 200 ARG A CA 1
ATOM 1571 C C . ARG A 1 200 ? 9.883 19.182 -2.585 1.00 79.94 200 ARG A C 1
ATOM 1573 O O . ARG A 1 200 ? 10.185 20.097 -3.381 1.00 79.94 200 ARG A O 1
#

Radius of gyration: 27.37 Å; Cα contacts (8 Å, |Δi|>4): 131; chains: 1; bounding box: 53×44×98 Å

Solvent-accessible surface area (backbone atoms only — not comparable to full-atom values): 11843 Å² total; per-residue (Å²): 136,78,86,77,82,72,72,86,70,76,82,81,77,80,57,51,90,81,62,43,87,48,69,64,41,52,28,46,54,46,22,78,74,66,75,49,81,58,85,80,78,80,77,84,72,62,64,60,60,51,53,50,51,50,52,51,51,51,52,51,50,52,49,60,76,35,63,92,56,56,61,69,82,69,34,66,66,56,52,49,53,52,55,50,52,54,50,35,49,61,72,34,42,51,65,56,44,72,74,68,62,54,60,56,60,49,57,41,91,86,76,64,49,80,35,52,70,61,96,49,95,90,52,70,30,52,44,37,31,54,53,48,24,51,45,54,50,51,32,51,50,13,52,50,35,33,52,51,20,52,52,52,52,51,46,57,61,44,41,79,77,58,77,81,80,91,84,56,89,66,65,80,68,74,65,57,40,71,58,38,32,51,51,11,51,52,41,30,56,52,42,51,50,50,51,54,62,73,78,104

Sequence (200 aa):
FGPKLSGKKKPEQMDFQRQGFDADAIGRFVADQTEVHVRVIRPPNYTAPVVIALFVSLLLGMLYMKRNSLDFLLNRTMWGFVCMAITFIFMSGQMWNHIRGPPFMINNPQTKEPSFIHGSTQFQLIAETYIVAVLYALIAVGFICVNEAADQTKEKKNAAGGKPKPNSLMALFNIPANTLAIIGLVFICIFFSFLLSVFR